Protein AF-A0A9E5EIG7-F1 (afdb_monomer)

Structure (mmCIF, N/CA/C/O backbone):
data_AF-A0A9E5EIG7-F1
#
_entry.id   AF-A0A9E5EIG7-F1
#
loop_
_atom_site.group_PDB
_atom_site.id
_atom_site.type_symbol
_atom_site.label_atom_id
_atom_site.label_alt_id
_atom_site.label_comp_id
_atom_site.label_asym_id
_atom_site.label_entity_id
_atom_site.label_seq_id
_atom_site.pdbx_PDB_ins_code
_atom_site.Cartn_x
_atom_site.Cartn_y
_atom_site.Cartn_z
_atom_site.occupancy
_atom_site.B_iso_or_equiv
_atom_site.auth_seq_id
_atom_site.auth_comp_id
_atom_site.auth_asym_id
_atom_site.auth_atom_id
_atom_site.pdbx_PDB_model_num
ATOM 1 N N . MET A 1 1 ? 2.957 -7.932 -1.172 1.00 54.72 1 MET A N 1
ATOM 2 C CA . MET A 1 1 ? 2.113 -7.628 -2.348 1.00 54.72 1 MET A CA 1
ATOM 3 C C . MET A 1 1 ? 0.979 -8.627 -2.396 1.00 54.72 1 MET A C 1
ATOM 5 O O . MET A 1 1 ? 1.235 -9.795 -2.648 1.00 54.72 1 MET A O 1
ATOM 9 N N . GLY A 1 2 ? -0.237 -8.219 -2.038 1.00 58.81 2 GLY A N 1
ATOM 10 C CA . GLY A 1 2 ? -1.331 -9.182 -1.918 1.00 58.81 2 GLY A CA 1
ATOM 11 C C . GLY A 1 2 ? -2.030 -9.546 -3.221 1.00 58.81 2 GLY A C 1
ATOM 12 O O . GLY A 1 2 ? -2.489 -10.672 -3.358 1.00 58.81 2 GLY A O 1
ATOM 13 N N . PHE A 1 3 ? -1.999 -8.671 -4.225 1.00 69.50 3 PHE A N 1
ATOM 14 C CA . PHE A 1 3 ? -2.555 -8.992 -5.540 1.00 69.50 3 PHE A CA 1
ATOM 15 C C . PHE A 1 3 ? -1.961 -10.256 -6.191 1.00 69.50 3 PHE A C 1
ATOM 17 O O . PHE A 1 3 ? -2.571 -10.791 -7.109 1.00 69.50 3 PHE A O 1
ATOM 24 N N . LEU A 1 4 ? -0.798 -10.750 -5.736 1.00 80.38 4 LEU A N 1
ATOM 25 C CA . LEU A 1 4 ? -0.245 -12.031 -6.189 1.00 80.38 4 LEU A CA 1
ATOM 26 C C . LEU A 1 4 ? -1.252 -13.171 -6.005 1.00 80.38 4 LEU A C 1
ATOM 28 O O . LEU A 1 4 ? -1.411 -14.003 -6.894 1.00 80.38 4 LEU A O 1
ATOM 32 N N . VAL A 1 5 ? -1.972 -13.170 -4.881 1.00 83.19 5 VAL A N 1
ATOM 33 C CA . VAL A 1 5 ? -2.997 -14.173 -4.587 1.00 83.19 5 VAL A CA 1
ATOM 34 C C . VAL A 1 5 ? -4.279 -13.871 -5.353 1.00 83.19 5 VAL A C 1
ATOM 36 O O . VAL A 1 5 ? -4.796 -14.756 -6.034 1.00 83.19 5 VAL A O 1
ATOM 39 N N . ASP A 1 6 ? -4.759 -12.624 -5.300 1.00 83.69 6 ASP A N 1
ATOM 40 C CA . ASP A 1 6 ? -5.995 -12.218 -5.983 1.00 83.69 6 ASP A CA 1
ATOM 41 C C . ASP A 1 6 ? -5.959 -12.485 -7.497 1.00 83.69 6 ASP A C 1
ATOM 43 O O . ASP A 1 6 ? -6.954 -12.908 -8.084 1.00 83.69 6 ASP A O 1
ATOM 47 N N . LEU A 1 7 ? -4.815 -12.228 -8.135 1.00 82.62 7 LEU A N 1
ATOM 48 C CA . LEU A 1 7 ? -4.638 -12.308 -9.586 1.00 82.62 7 LEU A CA 1
ATOM 49 C C . LEU A 1 7 ? -3.932 -13.593 -10.032 1.00 82.62 7 LEU A C 1
ATOM 51 O O . LEU A 1 7 ? -3.695 -13.758 -11.227 1.00 82.62 7 LEU A O 1
ATOM 55 N N . ARG A 1 8 ? -3.575 -14.486 -9.094 1.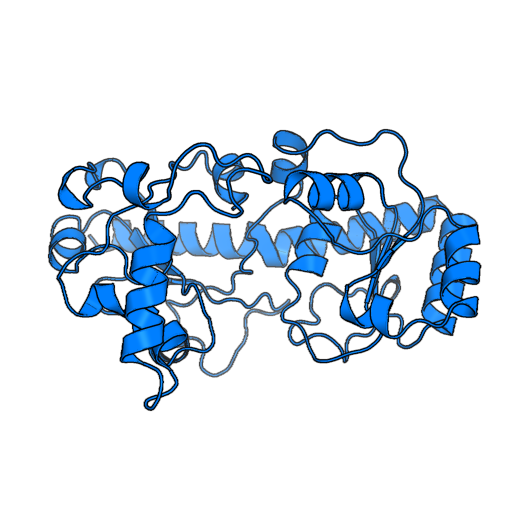00 85.44 8 ARG A N 1
ATOM 56 C CA . ARG A 1 8 ? -2.712 -15.658 -9.345 1.00 85.44 8 ARG A CA 1
ATOM 57 C C . ARG A 1 8 ? -1.451 -15.279 -10.131 1.00 85.44 8 ARG A C 1
ATOM 59 O O . ARG A 1 8 ? -1.063 -15.963 -11.076 1.00 85.44 8 ARG A O 1
ATOM 66 N N . ALA A 1 9 ? -0.857 -14.145 -9.775 1.00 88.69 9 ALA A N 1
ATOM 67 C CA . ALA A 1 9 ? 0.269 -13.585 -10.502 1.00 88.69 9 ALA A CA 1
ATOM 68 C C . ALA A 1 9 ? 1.580 -14.277 -10.111 1.00 88.69 9 ALA A C 1
ATOM 70 O O . ALA A 1 9 ? 1.774 -14.672 -8.959 1.00 88.69 9 ALA A O 1
ATOM 71 N N . ALA A 1 10 ? 2.503 -14.367 -11.068 1.00 92.25 10 ALA A N 1
ATOM 72 C CA . ALA A 1 10 ? 3.886 -14.719 -10.782 1.00 92.25 10 ALA A CA 1
ATOM 73 C C . ALA A 1 10 ? 4.621 -13.519 -10.167 1.00 92.25 10 ALA A C 1
ATOM 75 O O . ALA A 1 10 ? 4.324 -12.362 -10.475 1.00 92.25 10 ALA A O 1
ATOM 76 N N . PHE A 1 11 ? 5.603 -13.799 -9.312 1.00 92.00 11 PHE A N 1
ATOM 77 C CA . PHE A 1 11 ? 6.508 -12.794 -8.770 1.00 92.00 11 PHE A CA 1
ATOM 78 C C . PHE A 1 11 ? 7.937 -13.127 -9.189 1.00 92.00 11 PHE A C 1
ATOM 80 O O . PHE A 1 11 ? 8.435 -14.208 -8.880 1.00 92.00 11 PHE A O 1
ATOM 87 N N . HIS A 1 12 ? 8.585 -12.187 -9.873 1.00 94.19 12 HIS A N 1
ATOM 88 C CA . HIS A 1 12 ? 9.973 -12.305 -10.299 1.00 94.19 12 HIS A CA 1
ATOM 89 C C . HIS A 1 12 ? 10.799 -11.200 -9.647 1.00 94.19 12 HIS A C 1
ATOM 91 O O . HIS A 1 12 ? 10.443 -10.025 -9.724 1.00 94.19 12 HIS A O 1
ATOM 97 N N . MET A 1 13 ? 11.914 -11.584 -9.030 1.00 93.94 13 MET A N 1
ATOM 98 C CA . MET A 1 13 ? 13.000 -10.655 -8.733 1.00 93.94 13 MET A CA 1
ATOM 99 C C . MET A 1 13 ? 13.955 -10.686 -9.919 1.00 93.94 13 MET A C 1
ATOM 101 O O . MET A 1 13 ? 14.329 -11.767 -10.372 1.00 93.94 13 MET A O 1
ATOM 105 N N . VAL A 1 14 ? 14.328 -9.519 -10.435 1.00 95.12 14 VAL A N 1
ATOM 106 C CA . VAL A 1 14 ? 15.263 -9.408 -11.558 1.00 95.12 14 VAL A CA 1
ATOM 107 C C . VAL A 1 14 ? 16.522 -8.673 -11.124 1.00 95.12 14 VAL A C 1
ATOM 109 O O . VAL A 1 14 ? 16.448 -7.760 -10.301 1.00 95.12 14 VAL A O 1
ATOM 112 N N . HIS A 1 15 ? 17.677 -9.082 -11.649 1.00 94.88 15 HIS A N 1
ATOM 113 C CA . HIS A 1 15 ? 18.919 -8.345 -11.427 1.00 94.88 15 HIS A CA 1
ATOM 114 C C . HIS A 1 15 ? 18.830 -6.944 -12.041 1.00 94.88 15 HIS A C 1
ATOM 116 O O . HIS A 1 15 ? 18.146 -6.742 -13.045 1.00 94.88 15 HIS A O 1
ATOM 122 N N . GLU A 1 16 ? 19.566 -5.991 -11.462 1.00 92.06 16 GLU A N 1
ATOM 123 C CA . GLU A 1 16 ? 19.766 -4.677 -12.077 1.00 92.06 16 GLU A CA 1
ATOM 124 C C . GLU A 1 16 ? 20.371 -4.845 -13.475 1.00 92.06 16 GLU A C 1
ATOM 126 O O . GLU A 1 16 ? 21.452 -5.419 -13.633 1.00 92.06 16 GLU A O 1
ATOM 131 N N . ASP A 1 17 ? 19.674 -4.329 -14.488 1.00 94.50 17 ASP A N 1
ATOM 132 C CA . ASP A 1 17 ? 20.207 -4.260 -15.842 1.00 94.50 17 ASP A CA 1
ATOM 133 C C . ASP A 1 17 ? 21.172 -3.072 -15.978 1.00 94.50 17 ASP A C 1
ATOM 135 O O . ASP A 1 17 ? 21.026 -2.022 -15.348 1.00 94.50 17 ASP A O 1
ATOM 139 N N . SER A 1 18 ? 22.169 -3.227 -16.844 1.00 93.75 18 SER A N 1
ATOM 140 C CA . SER A 1 18 ? 23.127 -2.173 -17.165 1.00 93.75 18 SER A CA 1
ATOM 141 C C . SER A 1 18 ? 22.505 -0.948 -17.849 1.00 93.75 18 SER A C 1
ATOM 143 O O . SER A 1 18 ? 23.116 0.127 -17.780 1.00 93.75 18 SER A O 1
ATOM 145 N N . ALA A 1 19 ? 21.332 -1.104 -18.477 1.00 95.81 19 ALA A N 1
ATOM 146 C CA . ALA A 1 19 ? 20.609 -0.063 -19.196 1.00 95.81 19 ALA A CA 1
ATOM 147 C C . ALA A 1 19 ? 20.332 1.166 -18.299 1.00 95.81 19 ALA A C 1
ATOM 149 O O . ALA A 1 19 ? 19.886 1.003 -17.159 1.00 95.81 19 ALA A O 1
ATOM 150 N N . PRO A 1 20 ? 20.603 2.405 -18.762 1.00 94.50 20 PRO A N 1
ATOM 151 C CA . PRO A 1 20 ? 20.498 3.598 -17.918 1.00 94.50 20 PRO A CA 1
ATOM 152 C C . PRO A 1 20 ? 19.112 3.820 -17.310 1.00 94.50 20 PRO A C 1
ATOM 154 O O . PRO A 1 20 ? 19.013 4.236 -16.156 1.00 94.50 20 PRO A O 1
ATOM 157 N N . GLU A 1 21 ? 18.043 3.522 -18.051 1.00 94.62 21 GLU A N 1
ATOM 158 C CA . GLU A 1 21 ? 16.671 3.656 -17.567 1.00 94.62 21 GLU A CA 1
ATOM 159 C C . GLU A 1 21 ? 16.386 2.737 -16.376 1.00 94.62 21 GLU A C 1
ATOM 161 O O . GLU A 1 21 ? 15.580 3.098 -15.520 1.00 94.62 21 GLU A O 1
ATOM 166 N N . CYS A 1 22 ? 17.091 1.605 -16.269 1.00 96.06 22 CYS A N 1
ATOM 167 C CA . CYS A 1 22 ? 16.912 0.650 -15.180 1.00 96.06 22 CYS A CA 1
ATOM 168 C C . CYS A 1 22 ? 17.545 1.089 -13.853 1.00 96.06 22 CYS A C 1
ATOM 170 O O . CYS A 1 22 ? 17.374 0.4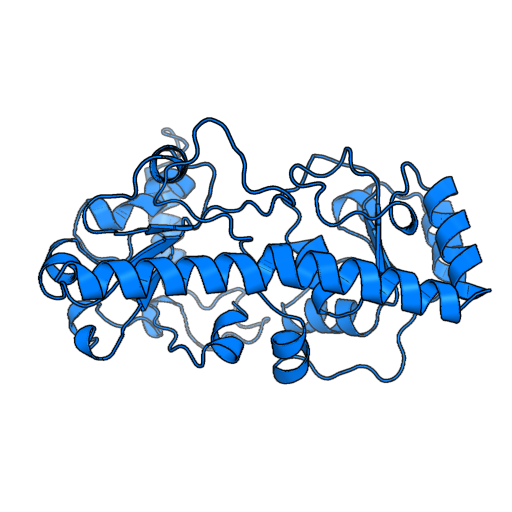44 -12.820 1.00 96.06 22 CYS A O 1
ATOM 172 N N . ARG A 1 23 ? 18.256 2.221 -13.857 1.00 94.62 23 ARG A N 1
ATOM 173 C CA . ARG A 1 23 ? 18.868 2.827 -12.667 1.00 94.62 23 ARG A CA 1
ATOM 174 C C . ARG A 1 23 ? 18.003 3.932 -12.065 1.00 94.62 23 ARG A C 1
ATOM 176 O O . ARG A 1 23 ? 18.488 4.746 -11.284 1.00 94.62 23 ARG A O 1
ATOM 183 N N . ASN A 1 24 ? 16.713 3.982 -12.400 1.00 94.00 24 ASN A N 1
ATOM 184 C CA . ASN A 1 24 ? 15.801 5.005 -11.879 1.00 94.00 24 ASN A CA 1
ATOM 185 C C . ASN A 1 24 ? 15.654 4.948 -10.342 1.00 94.00 24 ASN A C 1
ATOM 187 O O . ASN A 1 24 ? 15.374 5.968 -9.716 1.00 94.00 24 ASN A O 1
ATOM 191 N N . TRP A 1 25 ? 15.888 3.788 -9.718 1.00 92.31 25 TRP A N 1
ATOM 192 C CA . TRP A 1 25 ? 15.924 3.639 -8.258 1.00 92.31 25 TRP A CA 1
ATOM 193 C C . TRP A 1 25 ? 17.010 4.518 -7.600 1.00 92.31 25 TRP A C 1
ATOM 195 O O . TRP A 1 25 ? 16.863 4.945 -6.448 1.00 92.31 25 TRP A O 1
ATOM 205 N N . GLU A 1 26 ? 18.075 4.870 -8.338 1.00 94.94 26 GLU A N 1
ATOM 206 C CA . GLU A 1 26 ? 19.139 5.762 -7.867 1.00 94.94 26 GLU A CA 1
ATOM 207 C C . GLU A 1 26 ? 18.643 7.201 -7.621 1.00 94.94 26 GLU A C 1
ATOM 209 O O . GLU A 1 26 ? 19.334 7.982 -6.962 1.00 94.94 26 GLU A O 1
ATOM 214 N N . GLU A 1 27 ? 17.465 7.580 -8.134 1.00 94.56 27 GLU A N 1
ATOM 215 C CA . GLU A 1 27 ? 16.816 8.861 -7.818 1.00 94.56 27 GLU A CA 1
ATOM 216 C C . GLU A 1 27 ? 16.361 8.937 -6.357 1.00 94.56 27 GLU A C 1
ATOM 218 O O . GLU A 1 27 ? 16.304 10.029 -5.794 1.00 94.56 27 GLU A O 1
ATOM 223 N N . SER A 1 28 ? 16.022 7.795 -5.749 1.00 92.38 28 SER A N 1
ATOM 224 C CA . SER A 1 28 ? 15.592 7.729 -4.349 1.00 92.38 28 SER A CA 1
ATOM 225 C C . SER A 1 28 ? 16.803 7.620 -3.421 1.00 92.38 28 SER A C 1
ATOM 227 O O . SER A 1 28 ? 17.025 8.490 -2.581 1.00 92.38 28 SER A O 1
ATOM 229 N N . ILE A 1 29 ? 17.645 6.601 -3.624 1.00 90.75 29 ILE A N 1
ATOM 230 C CA . ILE A 1 29 ? 18.791 6.308 -2.743 1.00 90.75 29 ILE A CA 1
ATOM 231 C C . ILE A 1 29 ? 19.939 7.311 -2.919 1.00 90.75 29 ILE A C 1
ATOM 233 O O . ILE A 1 29 ? 20.628 7.665 -1.963 1.00 90.75 29 ILE A O 1
ATOM 237 N N . GLY A 1 30 ? 20.159 7.775 -4.148 1.00 87.12 30 GLY A N 1
ATOM 238 C CA . GLY A 1 30 ? 21.227 8.707 -4.496 1.00 87.12 30 GLY A CA 1
ATOM 239 C C . GLY A 1 30 ? 20.785 10.170 -4.512 1.00 87.12 30 GLY A C 1
ATOM 240 O O . GLY A 1 30 ? 21.371 10.955 -5.260 1.00 87.12 30 GLY A O 1
ATOM 241 N N . ASN A 1 31 ? 19.732 10.526 -3.768 1.00 87.75 31 ASN A N 1
ATOM 242 C CA . ASN A 1 31 ? 19.130 11.861 -3.797 1.00 87.75 31 ASN A CA 1
ATOM 243 C C . ASN A 1 31 ? 20.023 12.968 -3.201 1.00 87.75 31 ASN A C 1
ATOM 245 O O . ASN A 1 31 ? 19.879 14.125 -3.590 1.00 87.75 31 ASN A O 1
ATOM 249 N N . ASP A 1 32 ? 20.945 12.620 -2.301 1.00 90.69 32 ASP A N 1
ATOM 250 C CA . ASP A 1 32 ? 21.943 13.522 -1.730 1.00 90.69 32 ASP A CA 1
ATOM 251 C C . ASP A 1 32 ? 23.250 13.450 -2.540 1.00 90.69 32 ASP A C 1
ATOM 253 O O . ASP A 1 32 ? 23.943 12.427 -2.493 1.00 90.69 32 ASP A O 1
ATOM 257 N N . PRO A 1 33 ? 23.636 14.524 -3.255 1.00 90.88 33 PRO A N 1
ATOM 258 C CA . PRO A 1 33 ? 24.860 14.547 -4.050 1.00 90.88 33 PRO A CA 1
ATOM 259 C C . PRO A 1 33 ? 26.134 14.259 -3.248 1.00 90.88 33 PRO A C 1
ATOM 261 O O . PRO A 1 33 ? 27.070 13.684 -3.800 1.00 90.88 33 PRO A O 1
ATOM 264 N N . MET A 1 34 ? 26.181 14.627 -1.962 1.00 94.06 34 MET A N 1
ATOM 265 C CA . MET A 1 34 ? 27.384 14.487 -1.132 1.00 94.06 34 MET A CA 1
ATOM 266 C C . MET A 1 34 ? 27.644 13.039 -0.717 1.00 94.06 34 MET A C 1
ATOM 268 O O . MET A 1 34 ? 28.795 12.641 -0.551 1.00 94.06 34 MET A O 1
ATOM 272 N N . THR A 1 35 ? 26.583 12.246 -0.565 1.00 93.75 35 THR A N 1
ATOM 273 C CA . THR A 1 35 ? 26.657 10.846 -0.121 1.00 93.75 35 THR A CA 1
ATOM 274 C C . THR A 1 35 ? 26.256 9.853 -1.212 1.00 93.75 35 THR A C 1
ATOM 276 O O . THR A 1 35 ? 26.306 8.644 -0.987 1.00 93.75 35 THR A O 1
ATOM 279 N N . ARG A 1 36 ? 25.923 10.335 -2.421 1.00 94.00 36 ARG A N 1
ATOM 280 C CA . ARG A 1 36 ? 25.396 9.529 -3.533 1.00 94.00 36 ARG A CA 1
ATOM 281 C C . ARG A 1 36 ? 26.206 8.264 -3.784 1.00 94.00 36 ARG A C 1
ATOM 283 O O . ARG A 1 36 ? 25.638 7.181 -3.740 1.00 94.00 36 ARG A O 1
ATOM 290 N N . HIS A 1 37 ? 27.512 8.382 -4.031 1.00 93.38 37 HIS A N 1
ATOM 291 C CA . HIS A 1 37 ? 28.347 7.222 -4.368 1.00 93.38 37 HIS A CA 1
ATOM 292 C C . HIS A 1 37 ? 28.296 6.152 -3.271 1.00 93.38 37 HIS A C 1
ATOM 294 O O . HIS A 1 37 ? 27.974 4.998 -3.540 1.00 93.38 37 HIS A O 1
ATOM 300 N N . GLN A 1 38 ? 28.507 6.571 -2.022 1.00 94.94 38 GLN A N 1
ATOM 301 C CA . GLN A 1 38 ? 28.505 5.683 -0.864 1.00 94.94 38 GLN A CA 1
ATOM 302 C C . GLN A 1 38 ? 27.134 5.025 -0.641 1.00 94.94 38 GLN A C 1
ATOM 304 O O . GLN A 1 38 ? 27.068 3.832 -0.349 1.00 94.94 38 GLN A O 1
ATOM 309 N N . ASN A 1 39 ? 26.035 5.769 -0.803 1.00 94.44 39 ASN A N 1
ATOM 310 C CA . ASN A 1 39 ? 24.681 5.235 -0.641 1.00 94.44 39 ASN A CA 1
ATOM 311 C C . ASN A 1 39 ? 24.342 4.205 -1.725 1.00 94.44 39 ASN A C 1
ATOM 313 O O . ASN A 1 39 ? 23.763 3.164 -1.417 1.00 94.44 39 ASN A O 1
ATOM 317 N N . LEU A 1 40 ? 24.725 4.469 -2.978 1.00 94.94 40 LEU A N 1
ATOM 318 C CA . LEU A 1 40 ? 24.499 3.546 -4.090 1.00 94.94 40 LEU A CA 1
ATOM 319 C C . LEU A 1 40 ? 25.330 2.265 -3.946 1.00 94.94 40 LEU A C 1
ATOM 321 O O . LEU A 1 40 ? 24.801 1.170 -4.132 1.00 94.94 40 LEU A O 1
ATOM 325 N N . GLU A 1 41 ? 26.609 2.378 -3.577 1.00 94.31 41 GLU A N 1
ATOM 326 C CA . GLU A 1 41 ? 27.459 1.215 -3.291 1.00 94.31 41 GLU A CA 1
ATOM 327 C C . GLU A 1 41 ? 26.900 0.385 -2.139 1.00 94.31 41 GLU A C 1
ATOM 329 O O . GLU A 1 41 ? 26.776 -0.836 -2.251 1.00 94.31 41 GLU A O 1
ATOM 334 N N . ARG A 1 42 ? 26.490 1.050 -1.054 1.00 94.38 42 ARG A N 1
ATOM 335 C CA . ARG A 1 42 ? 25.868 0.388 0.089 1.00 94.38 42 ARG A CA 1
ATOM 336 C C . ARG A 1 42 ? 24.589 -0.343 -0.308 1.00 94.38 42 ARG A C 1
ATOM 338 O O . ARG A 1 42 ? 24.413 -1.480 0.110 1.00 94.38 42 ARG A O 1
ATOM 345 N N . ALA A 1 43 ? 23.719 0.263 -1.114 1.00 92.06 43 ALA A N 1
ATOM 346 C CA . ALA A 1 43 ? 22.488 -0.383 -1.570 1.00 92.06 43 ALA A CA 1
ATOM 347 C C . ALA A 1 43 ? 22.772 -1.640 -2.410 1.00 92.06 43 ALA A C 1
ATOM 349 O O . ALA A 1 43 ? 22.184 -2.693 -2.160 1.00 92.06 43 ALA A O 1
ATOM 350 N N . ARG A 1 44 ? 23.736 -1.567 -3.339 1.00 93.00 44 ARG A N 1
ATOM 351 C CA . ARG A 1 44 ? 24.181 -2.729 -4.128 1.00 93.00 44 ARG A CA 1
ATOM 352 C C . ARG A 1 44 ? 24.800 -3.823 -3.258 1.00 93.00 44 ARG A C 1
ATOM 354 O O . ARG A 1 44 ? 24.627 -5.002 -3.549 1.00 93.00 44 ARG A O 1
ATOM 361 N N . GLN A 1 45 ? 25.505 -3.452 -2.191 1.00 93.00 45 GLN A N 1
ATOM 362 C CA . GLN A 1 45 ? 26.055 -4.414 -1.241 1.00 93.00 45 GLN A CA 1
ATOM 363 C C . GLN A 1 45 ? 24.956 -5.069 -0.395 1.00 93.00 45 GLN A C 1
ATOM 365 O O . GLN A 1 45 ? 24.935 -6.290 -0.268 1.00 93.00 45 GLN A O 1
ATOM 370 N N . MET A 1 46 ? 23.995 -4.287 0.103 1.00 90.44 46 MET A N 1
ATOM 371 C CA . MET A 1 46 ? 22.852 -4.797 0.868 1.00 90.44 46 MET A CA 1
ATOM 372 C C . MET A 1 46 ? 22.011 -5.799 0.068 1.00 90.44 46 MET A C 1
ATOM 374 O O . MET A 1 46 ? 21.499 -6.753 0.645 1.00 90.44 46 MET A O 1
ATOM 378 N N . ALA A 1 47 ? 21.901 -5.638 -1.256 1.00 90.25 47 ALA A N 1
ATOM 379 C CA . ALA A 1 47 ? 21.204 -6.599 -2.116 1.00 90.25 47 ALA A CA 1
ATOM 380 C C . ALA A 1 47 ? 21.838 -8.005 -2.103 1.00 90.25 47 ALA A C 1
ATOM 382 O O . ALA A 1 47 ? 21.156 -8.991 -2.381 1.00 90.25 47 ALA A O 1
ATOM 383 N N . LYS A 1 48 ? 23.126 -8.111 -1.753 1.00 93.50 48 LYS A N 1
ATOM 384 C CA . LYS A 1 48 ? 23.870 -9.377 -1.658 1.00 93.50 48 LYS A CA 1
ATOM 385 C C . LYS A 1 48 ? 23.796 -10.010 -0.271 1.00 93.50 48 LYS A C 1
ATOM 387 O O . LYS A 1 48 ? 24.186 -11.163 -0.107 1.00 93.50 48 LYS A O 1
ATOM 392 N N . GLU A 1 49 ? 23.295 -9.280 0.717 1.00 93.38 49 GLU A N 1
ATOM 393 C CA . GLU A 1 49 ? 23.173 -9.736 2.096 1.00 93.38 49 GLU A CA 1
ATOM 394 C C . GLU A 1 49 ? 21.802 -10.372 2.344 1.00 93.38 49 GLU A C 1
ATOM 396 O O . GLU A 1 49 ? 20.811 -10.055 1.683 1.00 93.38 49 GLU A O 1
ATOM 401 N N . ILE A 1 50 ? 21.731 -11.285 3.315 1.00 90.88 50 ILE A N 1
ATOM 402 C CA . ILE A 1 50 ? 20.446 -11.824 3.767 1.00 90.88 50 ILE A CA 1
ATOM 403 C C . ILE A 1 50 ? 19.745 -10.726 4.583 1.00 90.88 50 ILE A C 1
ATOM 405 O O . ILE A 1 50 ? 20.293 -10.297 5.607 1.00 90.88 50 ILE A O 1
ATOM 409 N N . PRO A 1 51 ? 18.540 -10.275 4.187 1.00 86.19 51 PRO A N 1
ATOM 410 C CA . PRO A 1 51 ? 17.848 -9.196 4.879 1.00 86.19 51 PRO A CA 1
ATOM 411 C C . PRO A 1 51 ? 17.666 -9.504 6.367 1.00 86.19 51 PRO A C 1
ATOM 413 O O . PRO A 1 51 ? 17.246 -10.601 6.745 1.00 86.19 51 PRO A O 1
ATOM 416 N N . PHE A 1 52 ? 17.997 -8.528 7.219 1.00 83.12 52 PHE A N 1
ATOM 417 C CA . PHE A 1 52 ? 17.914 -8.638 8.683 1.00 83.12 52 PHE A CA 1
ATOM 418 C C . PHE A 1 52 ? 18.664 -9.852 9.265 1.00 83.12 52 PHE A C 1
ATOM 420 O O . PHE A 1 52 ? 18.269 -10.391 10.303 1.00 83.12 52 PHE A O 1
ATOM 427 N N . GLY A 1 53 ? 19.705 -10.339 8.578 1.00 83.12 53 GLY A N 1
ATOM 428 C CA . GLY A 1 53 ? 20.435 -11.547 8.973 1.00 83.12 53 GLY A CA 1
ATOM 429 C C . GLY A 1 53 ? 19.564 -12.810 9.004 1.00 83.12 53 GLY A C 1
ATOM 430 O O . GLY A 1 53 ? 19.876 -13.745 9.731 1.00 83.12 53 GLY A O 1
ATOM 431 N N . GLY A 1 54 ? 18.437 -12.815 8.286 1.00 82.12 54 GLY A N 1
ATOM 432 C CA . GLY A 1 54 ? 17.485 -13.926 8.221 1.00 82.12 54 GLY A CA 1
ATOM 433 C C . GLY A 1 54 ? 16.515 -14.033 9.398 1.00 82.12 54 GLY A C 1
ATOM 434 O O . GLY A 1 54 ? 15.609 -14.864 9.376 1.00 82.12 54 GLY A O 1
ATOM 435 N N . THR A 1 55 ? 16.616 -13.142 10.387 1.00 79.31 55 THR A N 1
ATOM 436 C CA . THR A 1 55 ? 15.730 -13.125 11.570 1.00 79.31 55 THR A CA 1
ATOM 437 C C . THR A 1 55 ? 14.252 -12.899 11.237 1.00 79.31 55 THR A C 1
ATOM 439 O O . THR A 1 55 ? 13.386 -13.206 12.049 1.00 79.31 55 THR A O 1
ATOM 442 N N . GLN A 1 56 ? 13.949 -12.406 10.032 1.00 76.00 56 GLN A N 1
ATOM 443 C CA . GLN A 1 56 ? 12.587 -12.177 9.540 1.00 76.00 56 GLN A CA 1
ATOM 444 C C . GLN A 1 56 ? 12.120 -13.228 8.515 1.00 76.00 56 GLN A C 1
ATOM 446 O O . GLN A 1 56 ? 11.170 -12.988 7.774 1.00 76.00 56 GLN A O 1
ATOM 451 N N . GLY A 1 57 ? 12.784 -14.388 8.461 1.00 73.69 57 GLY A N 1
ATOM 452 C CA . GLY A 1 57 ? 12.390 -15.525 7.619 1.00 73.69 57 GLY A CA 1
ATOM 453 C C . GLY A 1 57 ? 13.035 -15.564 6.232 1.00 73.69 57 GLY A C 1
ATOM 454 O O . GLY A 1 57 ? 12.800 -16.506 5.480 1.00 73.69 57 GLY A O 1
ATOM 455 N N . HIS A 1 58 ? 13.873 -14.583 5.885 1.00 81.62 58 HIS A N 1
ATOM 456 C CA . HIS A 1 58 ? 14.665 -14.626 4.657 1.00 81.62 58 HIS A CA 1
ATOM 457 C C . HIS A 1 58 ? 15.828 -15.612 4.804 1.00 81.62 58 HIS A C 1
ATOM 459 O O . HIS A 1 58 ? 16.641 -15.483 5.714 1.00 81.62 58 HIS A O 1
ATOM 465 N N . THR A 1 59 ? 15.938 -16.577 3.897 1.00 86.81 59 THR A N 1
ATOM 466 C CA . THR A 1 59 ? 17.028 -17.570 3.900 1.00 86.81 59 THR A CA 1
ATOM 467 C C . THR A 1 59 ? 18.097 -17.292 2.845 1.00 86.81 59 THR A C 1
ATOM 469 O O . THR A 1 59 ? 19.176 -17.876 2.893 1.00 86.81 59 THR A O 1
ATOM 472 N N . GLN A 1 60 ? 17.809 -16.401 1.895 1.00 91.12 60 GLN A N 1
ATOM 473 C CA . GLN A 1 60 ? 18.665 -16.061 0.761 1.00 91.12 60 GLN A CA 1
ATOM 474 C C . GLN A 1 60 ? 18.660 -14.543 0.538 1.00 91.12 60 GLN A C 1
ATOM 476 O O . GLN A 1 60 ? 17.717 -13.850 0.934 1.00 91.12 60 GLN A O 1
ATOM 481 N N . SER A 1 61 ? 19.724 -14.020 -0.074 1.00 92.38 61 SER A N 1
ATOM 482 C CA . SER A 1 61 ? 19.808 -12.607 -0.447 1.00 92.38 61 SER A CA 1
ATOM 483 C C . SER A 1 61 ? 18.961 -12.304 -1.691 1.00 92.38 61 SER A C 1
ATOM 485 O O . SER A 1 61 ? 18.758 -13.197 -2.519 1.00 92.38 61 SER A O 1
ATOM 487 N N . PRO A 1 62 ? 18.472 -11.060 -1.857 1.00 91.50 62 PRO A N 1
ATOM 488 C CA . PRO A 1 62 ? 17.778 -10.636 -3.072 1.00 91.50 62 PRO A CA 1
ATOM 489 C C . PRO A 1 62 ? 18.554 -10.945 -4.355 1.00 91.50 62 PRO A C 1
ATOM 491 O O . PRO A 1 62 ? 17.970 -11.468 -5.297 1.00 91.50 62 PRO A O 1
ATOM 494 N N . ASP A 1 63 ? 19.865 -10.693 -4.366 1.00 92.81 63 ASP A N 1
ATOM 495 C CA . ASP A 1 63 ? 20.731 -10.978 -5.514 1.00 92.81 63 ASP A CA 1
ATOM 496 C C . ASP A 1 63 ? 20.771 -12.475 -5.851 1.00 92.81 63 ASP A C 1
ATOM 498 O O . ASP A 1 63 ? 20.723 -12.845 -7.015 1.00 92.81 63 ASP A O 1
ATOM 502 N N . HIS A 1 64 ? 20.768 -13.358 -4.848 1.00 94.31 64 HIS A N 1
ATOM 503 C CA . HIS A 1 64 ? 20.751 -14.802 -5.087 1.00 94.31 64 HIS A CA 1
ATOM 504 C C . HIS A 1 64 ? 19.408 -15.312 -5.636 1.00 94.31 64 HIS A C 1
ATOM 506 O O . HIS A 1 64 ? 19.376 -16.288 -6.379 1.00 94.31 64 HIS A O 1
ATOM 512 N N . MET A 1 65 ? 18.298 -14.683 -5.244 1.00 93.12 65 MET A N 1
ATOM 513 C CA . MET A 1 65 ? 16.952 -15.051 -5.705 1.00 93.12 65 MET A CA 1
ATOM 514 C C . MET A 1 65 ? 16.593 -14.424 -7.057 1.00 93.12 65 MET A C 1
ATOM 516 O O . MET A 1 65 ? 15.595 -14.814 -7.668 1.00 93.12 65 MET A O 1
ATOM 520 N N . ALA A 1 66 ? 17.352 -13.420 -7.494 1.00 95.50 66 ALA A N 1
ATOM 521 C CA . ALA A 1 66 ? 17.097 -12.707 -8.727 1.00 95.50 66 ALA A CA 1
ATOM 522 C C . ALA A 1 66 ? 17.458 -13.552 -9.956 1.00 95.50 66 ALA A C 1
ATOM 524 O O . ALA A 1 66 ? 18.375 -14.370 -9.946 1.00 95.50 66 ALA A O 1
ATOM 525 N N . VAL A 1 67 ? 16.714 -13.338 -11.038 1.00 96.25 67 VAL A N 1
ATOM 526 C CA . VAL A 1 67 ? 17.004 -13.897 -12.364 1.00 96.25 67 VAL A CA 1
ATOM 527 C C . VAL A 1 67 ? 17.325 -12.771 -13.337 1.00 96.25 67 VAL A C 1
ATOM 529 O O . VAL A 1 67 ? 17.063 -11.597 -13.068 1.00 96.25 67 VAL A O 1
ATOM 532 N N . ARG A 1 68 ? 17.907 -13.084 -14.493 1.00 96.38 68 ARG A N 1
ATOM 533 C CA . ARG A 1 68 ? 18.130 -12.052 -15.510 1.00 96.38 68 ARG A CA 1
ATOM 534 C C . ARG A 1 68 ? 16.825 -11.797 -16.260 1.00 96.38 68 ARG A C 1
ATOM 536 O O . ARG A 1 68 ? 16.105 -12.742 -16.577 1.00 96.38 68 ARG A O 1
ATOM 543 N N . ALA A 1 69 ? 16.521 -10.537 -16.569 1.00 96.44 69 ALA A N 1
ATOM 544 C CA . ALA A 1 69 ? 15.260 -1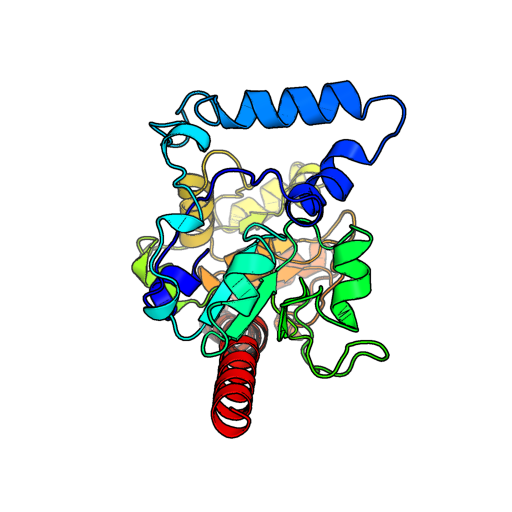0.174 -17.218 1.00 96.44 69 ALA A CA 1
ATOM 545 C C . ALA A 1 69 ? 15.069 -10.887 -18.571 1.00 96.44 69 ALA A C 1
ATOM 547 O O . ALA A 1 69 ? 13.959 -11.277 -18.911 1.00 96.44 69 ALA A O 1
ATOM 548 N N . GLN A 1 70 ? 16.146 -11.121 -19.319 1.00 96.06 70 GLN A N 1
ATOM 549 C CA . GLN A 1 70 ? 16.127 -11.843 -20.594 1.00 96.06 70 GLN A CA 1
ATOM 550 C C . GLN A 1 70 ? 15.783 -13.336 -20.482 1.00 96.06 70 GLN A C 1
ATOM 552 O O . GLN A 1 70 ? 15.443 -13.945 -21.491 1.00 96.06 70 GLN A O 1
ATOM 557 N N . ASP A 1 71 ? 15.895 -13.932 -19.291 1.00 96.81 71 ASP A N 1
ATOM 558 C CA . ASP A 1 71 ? 15.637 -15.363 -19.090 1.00 96.81 71 ASP A CA 1
ATOM 559 C C . ASP A 1 71 ? 14.151 -15.649 -18.800 1.00 96.81 71 ASP A C 1
ATOM 561 O O . ASP A 1 71 ? 13.743 -16.807 -18.720 1.00 96.81 71 ASP A O 1
ATOM 565 N N . ILE A 1 72 ? 13.333 -14.606 -18.630 1.00 97.56 72 ILE A N 1
ATOM 566 C CA . ILE A 1 72 ? 11.896 -14.720 -18.383 1.00 97.56 72 ILE A CA 1
ATOM 567 C C . ILE A 1 72 ? 11.154 -14.698 -19.725 1.00 97.56 72 ILE A C 1
ATOM 569 O O . ILE A 1 72 ? 11.344 -13.792 -20.535 1.00 97.56 72 ILE A O 1
ATOM 573 N N . ASP A 1 73 ? 10.251 -15.658 -19.942 1.00 96.88 73 ASP A N 1
ATOM 574 C CA . ASP A 1 73 ? 9.327 -15.618 -21.079 1.00 96.88 73 ASP A CA 1
ATOM 575 C C . ASP A 1 73 ? 8.210 -14.595 -20.831 1.00 96.88 73 ASP A C 1
ATOM 577 O O . ASP A 1 73 ? 7.123 -14.918 -20.341 1.00 96.88 73 ASP A O 1
ATOM 581 N N . TRP A 1 74 ? 8.477 -13.338 -21.181 1.00 97.31 74 TRP A N 1
ATOM 582 C CA . TRP A 1 74 ? 7.519 -12.245 -21.019 1.00 97.31 74 TRP A CA 1
ATOM 583 C C . TRP A 1 74 ? 6.244 -12.426 -21.844 1.00 97.31 74 TRP A C 1
ATOM 585 O O . TRP A 1 74 ? 5.197 -11.905 -21.465 1.00 97.31 74 TRP A O 1
ATOM 595 N N . SER A 1 75 ? 6.297 -13.199 -22.933 1.00 95.94 75 SER A N 1
ATOM 596 C CA . SER A 1 75 ? 5.130 -13.456 -23.789 1.00 95.94 75 SER A CA 1
ATOM 597 C C . SER A 1 75 ? 4.077 -14.327 -23.103 1.00 95.94 75 SER A C 1
ATOM 599 O O . SER A 1 75 ? 2.940 -14.383 -23.568 1.00 95.94 75 SER A O 1
ATOM 601 N N . SER A 1 76 ? 4.436 -14.989 -21.999 1.00 95.50 76 SER A N 1
ATOM 602 C CA . SER A 1 76 ? 3.501 -15.757 -21.172 1.00 95.50 76 SER A CA 1
ATOM 603 C C . SER A 1 76 ? 2.565 -14.877 -20.327 1.00 95.50 76 SER A C 1
ATOM 605 O O . SER A 1 76 ? 1.589 -15.381 -19.766 1.00 95.50 76 SER A O 1
ATOM 607 N N . PHE A 1 77 ? 2.816 -13.564 -20.255 1.00 95.69 77 PHE A N 1
ATOM 608 C CA . PHE A 1 77 ? 2.030 -12.622 -19.463 1.00 95.69 77 PHE A CA 1
ATOM 609 C C . PHE A 1 77 ? 1.169 -11.709 -20.337 1.00 95.69 77 PHE A C 1
ATOM 611 O O . PHE A 1 77 ? 1.583 -11.233 -21.387 1.00 95.69 77 PHE A O 1
ATOM 618 N N . HIS A 1 78 ? -0.033 -11.389 -19.856 1.00 94.56 78 HIS A N 1
ATOM 619 C CA . HIS A 1 78 ? -0.876 -10.351 -20.464 1.00 94.56 78 HIS A CA 1
ATOM 620 C C . HIS A 1 78 ? -0.580 -8.961 -19.889 1.00 94.56 78 HIS A C 1
ATOM 622 O O . HIS A 1 78 ? -0.715 -7.958 -20.583 1.00 94.56 78 HIS A O 1
ATOM 628 N N . VAL A 1 79 ? -0.200 -8.906 -18.611 1.00 95.38 79 VAL A N 1
ATOM 629 C CA . VAL A 1 79 ? 0.091 -7.681 -17.863 1.00 95.38 79 VAL A CA 1
ATOM 630 C C . VAL A 1 79 ? 1.350 -7.920 -17.046 1.00 95.38 79 VAL A C 1
ATOM 632 O O . VAL A 1 79 ? 1.430 -8.921 -16.333 1.00 95.38 79 VAL A O 1
ATOM 635 N N . VAL A 1 80 ? 2.297 -6.988 -17.102 1.00 96.81 80 VAL A N 1
ATOM 636 C CA . VAL A 1 80 ? 3.486 -6.994 -16.244 1.00 96.81 80 VAL A CA 1
ATOM 637 C C . VAL A 1 80 ? 3.538 -5.690 -15.461 1.00 96.81 80 VAL A C 1
ATOM 639 O O . VAL A 1 80 ? 3.643 -4.611 -16.039 1.00 96.81 80 VAL A O 1
ATOM 642 N N . VAL A 1 81 ? 3.469 -5.794 -14.131 1.00 95.62 81 VAL A N 1
ATOM 643 C CA . VAL A 1 81 ? 3.657 -4.661 -13.215 1.00 95.62 81 VAL A CA 1
ATOM 644 C C . VAL A 1 81 ? 5.108 -4.643 -12.757 1.00 95.62 81 VAL A C 1
ATOM 646 O O . VAL A 1 81 ? 5.536 -5.500 -11.988 1.00 95.62 81 VAL A O 1
ATOM 649 N N . SER A 1 82 ? 5.862 -3.661 -13.237 1.00 96.19 82 SER A N 1
ATOM 650 C CA . SER A 1 82 ? 7.262 -3.445 -12.883 1.00 96.19 82 SER A CA 1
ATOM 651 C C . SER A 1 82 ? 7.331 -2.472 -11.709 1.00 96.19 82 SER A C 1
ATOM 653 O O . SER A 1 82 ? 6.821 -1.352 -11.807 1.00 96.19 82 SER A O 1
ATOM 655 N N . ILE A 1 83 ? 7.921 -2.912 -10.590 1.00 94.50 83 ILE A N 1
ATOM 656 C CA . ILE A 1 83 ? 8.329 -1.981 -9.535 1.00 94.50 83 ILE A CA 1
ATOM 657 C C . ILE A 1 83 ? 9.590 -1.278 -10.022 1.00 94.50 83 ILE A C 1
ATOM 659 O O . ILE A 1 83 ? 10.567 -1.946 -10.377 1.00 94.50 83 ILE A O 1
ATOM 663 N N . ASP A 1 84 ? 9.535 0.052 -10.049 1.00 94.81 84 ASP A N 1
ATOM 664 C CA . ASP A 1 84 ? 10.505 0.896 -10.739 1.00 94.81 84 ASP A CA 1
ATOM 665 C C . ASP A 1 84 ? 10.696 0.472 -12.210 1.00 94.81 84 ASP A C 1
ATOM 667 O O . ASP A 1 84 ? 9.819 -0.161 -12.797 1.00 94.81 84 ASP A O 1
ATOM 671 N N . ILE A 1 85 ? 11.768 0.902 -12.870 1.00 96.50 85 ILE A N 1
ATOM 672 C CA . ILE A 1 85 ? 12.084 0.466 -14.231 1.00 96.50 85 ILE A CA 1
ATOM 673 C C . ILE A 1 85 ? 13.035 -0.721 -14.084 1.00 96.50 85 ILE A C 1
ATOM 675 O O . ILE A 1 85 ? 14.241 -0.570 -14.126 1.00 96.50 85 ILE A O 1
ATOM 679 N N . SER A 1 86 ? 12.505 -1.916 -13.837 1.00 95.50 86 SER A N 1
ATOM 680 C CA . SER A 1 86 ? 13.344 -3.109 -13.600 1.00 95.50 86 SER A CA 1
ATOM 681 C C . SER A 1 86 ? 13.627 -3.930 -14.861 1.00 95.50 86 SER A C 1
ATOM 683 O O . SER A 1 86 ? 14.417 -4.868 -14.833 1.00 95.50 86 SER A O 1
ATOM 685 N N . ILE A 1 87 ? 12.985 -3.586 -15.978 1.00 97.31 87 ILE A N 1
ATOM 686 C CA . ILE A 1 87 ? 13.057 -4.324 -17.242 1.00 97.31 87 ILE A CA 1
ATOM 687 C C . ILE A 1 87 ? 13.524 -3.341 -18.324 1.00 97.31 87 ILE A C 1
ATOM 689 O O . ILE A 1 87 ? 12.927 -2.268 -18.433 1.00 97.31 87 ILE A O 1
ATOM 693 N N . PRO A 1 88 ? 14.566 -3.648 -19.115 1.00 97.12 88 PRO A N 1
ATOM 694 C CA . PRO A 1 88 ? 15.095 -2.722 -20.114 1.00 97.12 88 PRO A CA 1
ATOM 695 C C . PRO A 1 88 ? 14.090 -2.460 -21.241 1.00 97.12 88 PRO A C 1
ATOM 697 O O . PRO A 1 88 ? 13.263 -3.313 -21.584 1.00 97.12 88 PRO A O 1
ATOM 700 N N . LEU A 1 89 ? 14.179 -1.274 -21.848 1.00 97.75 89 LEU A N 1
ATOM 701 C CA . LEU A 1 89 ? 13.273 -0.846 -22.916 1.00 97.75 89 LEU A CA 1
ATOM 702 C C . LEU A 1 89 ? 13.280 -1.816 -24.107 1.00 97.75 89 LEU A C 1
ATOM 704 O O . LEU A 1 89 ? 12.227 -2.097 -24.674 1.00 97.75 89 LEU A O 1
ATOM 708 N N . SER A 1 90 ? 14.445 -2.369 -24.450 1.00 97.38 90 SER A N 1
ATOM 709 C CA . SER A 1 90 ? 14.601 -3.339 -25.542 1.00 97.38 90 SER A CA 1
ATOM 710 C C . SER A 1 90 ? 13.703 -4.568 -25.378 1.00 97.38 90 SER A C 1
ATOM 712 O O . SER A 1 90 ? 13.091 -5.005 -26.350 1.00 97.38 90 SER A O 1
ATOM 714 N N . ILE A 1 91 ? 13.570 -5.086 -24.152 1.00 97.94 91 ILE A N 1
ATOM 715 C CA . ILE A 1 91 ? 12.670 -6.201 -23.844 1.00 97.94 91 ILE A CA 1
ATOM 716 C C . ILE A 1 91 ? 11.219 -5.744 -23.974 1.00 97.94 91 ILE A C 1
ATOM 718 O O . ILE A 1 91 ? 10.442 -6.392 -24.669 1.00 97.94 91 ILE A O 1
ATOM 722 N N . ARG A 1 92 ? 10.843 -4.607 -23.375 1.00 97.31 92 ARG A N 1
ATOM 723 C CA . ARG A 1 92 ? 9.452 -4.124 -23.443 1.00 97.31 92 ARG A CA 1
ATOM 724 C C . ARG A 1 92 ? 8.964 -3.962 -24.884 1.00 97.31 92 ARG A C 1
ATOM 726 O O . ARG A 1 92 ? 7.878 -4.427 -25.221 1.00 97.31 92 ARG A O 1
ATOM 733 N N . LEU A 1 93 ? 9.800 -3.385 -25.749 1.00 96.81 93 LEU A N 1
ATOM 734 C CA . LEU A 1 93 ? 9.498 -3.207 -27.173 1.00 96.81 93 LEU A CA 1
ATOM 735 C C . LEU A 1 93 ? 9.419 -4.531 -27.950 1.00 96.81 93 LEU A C 1
ATOM 737 O O . LEU A 1 93 ? 8.663 -4.621 -28.915 1.00 96.81 93 LEU A O 1
ATOM 741 N N . ALA A 1 94 ? 10.165 -5.560 -27.539 1.00 97.31 94 ALA A N 1
ATOM 742 C CA . ALA A 1 94 ? 10.119 -6.884 -28.162 1.00 97.31 94 ALA A CA 1
ATOM 743 C C . ALA A 1 94 ? 8.830 -7.665 -27.838 1.00 97.31 94 ALA A C 1
ATOM 745 O O . ALA A 1 94 ? 8.489 -8.605 -28.557 1.00 97.31 94 ALA A O 1
ATOM 746 N N . HIS A 1 95 ? 8.087 -7.262 -26.801 1.00 97.56 95 HIS A N 1
ATOM 747 C CA . HIS A 1 95 ? 6.846 -7.910 -26.374 1.00 97.56 95 HIS A CA 1
ATOM 748 C C . HIS A 1 95 ? 5.656 -6.931 -26.395 1.00 97.56 95 HIS A C 1
ATOM 750 O O . HIS A 1 95 ? 5.071 -6.639 -25.350 1.00 97.56 95 HIS A O 1
ATOM 756 N N . PRO A 1 96 ? 5.229 -6.457 -27.582 1.00 95.69 96 PRO A N 1
ATOM 757 C CA . PRO A 1 96 ? 4.197 -5.425 -27.716 1.00 95.69 96 PRO A CA 1
ATOM 758 C C . PRO A 1 96 ? 2.782 -5.903 -27.364 1.00 95.69 96 PRO A C 1
ATOM 760 O O . PRO A 1 96 ? 1.857 -5.109 -27.359 1.00 95.69 96 PRO A O 1
ATOM 763 N N . LYS A 1 97 ? 2.574 -7.202 -27.107 1.00 95.81 97 LYS A N 1
ATOM 764 C CA . LYS A 1 97 ? 1.271 -7.743 -26.675 1.00 95.81 97 LYS A CA 1
ATOM 765 C C . LYS A 1 97 ? 1.080 -7.703 -25.156 1.00 95.81 97 LYS A C 1
ATOM 767 O O . LYS A 1 97 ? -0.040 -7.907 -24.681 1.00 95.81 97 LYS A O 1
ATOM 772 N N . VAL A 1 98 ? 2.153 -7.458 -24.408 1.00 97.56 98 VAL A N 1
ATOM 773 C CA . VAL A 1 98 ? 2.141 -7.343 -22.949 1.00 97.56 98 VAL A CA 1
ATOM 774 C C . VAL A 1 98 ? 1.748 -5.918 -22.584 1.00 97.56 98 VAL A C 1
ATOM 776 O O . VAL A 1 98 ? 2.350 -4.980 -23.089 1.00 97.56 98 VAL A O 1
ATOM 779 N N . LEU A 1 99 ? 0.776 -5.750 -21.686 1.00 97.69 99 LEU A N 1
ATOM 780 C CA . LEU A 1 99 ? 0.506 -4.451 -21.074 1.00 97.69 99 LEU A CA 1
ATOM 781 C C . LEU A 1 99 ? 1.578 -4.167 -20.013 1.00 97.69 99 LEU A C 1
ATOM 783 O O . LEU A 1 99 ? 1.586 -4.788 -18.941 1.00 97.69 99 LEU A O 1
ATOM 787 N N . TRP A 1 100 ? 2.458 -3.213 -20.293 1.00 98.12 100 TRP A N 1
ATOM 788 C CA . TRP A 1 100 ? 3.541 -2.810 -19.405 1.00 98.12 100 TRP A CA 1
ATOM 789 C C . TRP A 1 100 ? 3.069 -1.734 -18.431 1.00 98.12 100 TRP A C 1
ATOM 791 O O . TRP A 1 100 ? 2.711 -0.616 -18.808 1.00 98.12 100 TRP A O 1
ATOM 801 N N . VAL A 1 101 ? 3.108 -2.055 -17.140 1.00 97.81 101 VAL A N 1
ATOM 802 C CA . VAL A 1 101 ? 2.620 -1.185 -16.069 1.00 97.81 101 VAL A CA 1
ATOM 803 C C . VAL A 1 101 ? 3.780 -0.753 -15.177 1.00 97.81 101 VAL A C 1
ATOM 805 O O . VAL A 1 101 ? 4.445 -1.580 -14.557 1.00 97.81 101 VAL A O 1
ATOM 808 N N . TYR A 1 102 ? 4.007 0.554 -15.085 1.00 97.75 102 TYR A N 1
ATOM 809 C CA . TYR A 1 102 ? 5.014 1.149 -14.209 1.00 97.75 102 TYR A CA 1
ATOM 810 C C . TYR A 1 102 ? 4.439 1.396 -12.815 1.00 97.75 102 TYR A C 1
ATOM 812 O O . TYR A 1 102 ? 3.416 2.072 -12.677 1.00 97.75 102 TYR A O 1
ATOM 820 N N . PHE A 1 103 ? 5.114 0.920 -11.773 1.00 96.00 103 PHE A N 1
ATOM 821 C CA . PHE A 1 103 ? 4.764 1.191 -10.384 1.00 96.00 103 PHE A CA 1
ATOM 822 C C . PHE A 1 103 ? 6.001 1.698 -9.631 1.00 96.00 103 PHE A C 1
ATOM 824 O O . PHE A 1 103 ? 6.905 0.916 -9.365 1.00 96.00 103 PHE A O 1
ATOM 831 N N . PRO A 1 104 ? 6.107 2.991 -9.279 1.00 94.81 104 PRO A N 1
ATOM 832 C CA . PRO A 1 104 ? 7.300 3.487 -8.592 1.00 94.81 104 PRO A CA 1
ATOM 833 C C . PRO A 1 104 ? 7.479 2.812 -7.229 1.00 94.81 104 PRO A C 1
ATOM 835 O O . PRO A 1 104 ? 6.491 2.638 -6.517 1.00 94.81 104 PRO A O 1
ATOM 838 N N . ALA A 1 105 ? 8.707 2.497 -6.815 1.00 92.31 105 ALA A N 1
ATOM 839 C CA . ALA A 1 105 ? 8.954 2.087 -5.428 1.00 92.31 105 ALA A CA 1
ATOM 840 C C . ALA A 1 105 ? 8.797 3.283 -4.473 1.00 92.31 105 ALA A C 1
ATOM 842 O O . ALA A 1 105 ? 8.138 3.189 -3.437 1.00 92.31 105 ALA A O 1
ATOM 843 N N . ASP A 1 106 ? 9.337 4.437 -4.875 1.00 91.69 106 ASP A N 1
ATOM 844 C CA . ASP A 1 106 ? 9.226 5.706 -4.160 1.00 91.69 106 ASP A CA 1
ATOM 845 C C . ASP A 1 106 ? 8.401 6.718 -4.983 1.00 91.69 106 ASP A C 1
ATOM 847 O O . ASP A 1 106 ? 8.850 7.201 -6.026 1.00 91.69 106 ASP A O 1
ATOM 851 N N . PRO A 1 107 ? 7.191 7.104 -4.531 1.00 90.38 107 PRO A N 1
ATOM 852 C CA . PRO A 1 107 ? 6.333 8.034 -5.262 1.00 90.38 107 PRO A CA 1
ATOM 853 C C . PRO A 1 107 ? 6.831 9.492 -5.247 1.00 90.38 107 PRO A C 1
ATOM 855 O O . PRO A 1 107 ? 6.168 10.365 -5.833 1.00 90.38 107 PRO A O 1
ATOM 858 N N . GLY A 1 108 ? 7.915 9.782 -4.521 1.00 90.44 108 GLY A N 1
ATOM 859 C CA . GLY A 1 108 ? 8.538 11.091 -4.361 1.00 90.44 108 GLY A CA 1
ATOM 860 C C . GLY A 1 108 ? 9.591 11.437 -5.417 1.00 90.44 108 GLY A C 1
ATOM 861 O O . GLY A 1 108 ? 9.906 12.628 -5.561 1.00 90.44 108 GLY A O 1
ATOM 862 N N . THR A 1 109 ? 10.086 10.457 -6.175 1.00 93.75 109 THR A N 1
ATOM 863 C CA . THR A 1 109 ? 11.157 10.657 -7.163 1.00 93.75 109 THR A CA 1
ATOM 864 C C . THR A 1 109 ? 10.696 11.494 -8.366 1.00 93.75 109 THR A C 1
ATOM 866 O O . THR A 1 109 ? 9.490 11.574 -8.650 1.00 93.75 109 THR A O 1
ATOM 869 N N . PRO A 1 110 ? 11.619 12.179 -9.069 1.00 94.62 110 PRO A N 1
ATOM 870 C CA . PRO A 1 110 ? 11.312 12.897 -10.306 1.00 94.62 110 PRO A CA 1
ATOM 871 C C . PRO A 1 110 ? 10.561 12.036 -11.328 1.00 94.62 110 PRO A C 1
ATOM 873 O O . PRO A 1 110 ? 9.494 12.452 -11.795 1.00 94.62 110 PRO A O 1
ATOM 876 N N . THR A 1 111 ? 11.046 10.821 -11.595 1.00 95.50 111 THR A N 1
ATOM 877 C CA . THR A 1 111 ? 10.410 9.894 -12.538 1.00 95.50 111 THR A CA 1
ATOM 878 C C . THR A 1 111 ? 9.003 9.515 -12.074 1.00 95.50 111 THR A C 1
ATOM 880 O O . THR A 1 111 ? 8.044 9.641 -12.840 1.00 95.50 111 THR A O 1
ATOM 883 N N . ALA A 1 112 ? 8.818 9.182 -10.792 1.00 94.62 112 ALA A N 1
ATOM 884 C CA . ALA A 1 112 ? 7.501 8.851 -10.246 1.00 94.62 112 ALA A CA 1
ATOM 885 C C . ALA A 1 112 ? 6.507 10.025 -10.301 1.00 94.62 112 ALA A C 1
ATOM 887 O O . ALA A 1 112 ? 5.302 9.834 -10.491 1.00 94.62 112 ALA A O 1
ATOM 888 N N . LYS A 1 113 ? 6.981 11.265 -10.128 1.00 93.50 113 LYS A N 1
ATOM 889 C CA . LYS A 1 113 ? 6.147 12.472 -10.234 1.00 93.50 113 LYS A CA 1
ATOM 890 C C . LYS A 1 113 ? 5.696 12.720 -11.672 1.00 93.50 113 LYS A C 1
ATOM 892 O O . LYS A 1 113 ? 4.527 13.066 -11.859 1.00 93.50 113 LYS A O 1
ATOM 897 N N . LEU A 1 114 ? 6.584 12.532 -12.651 1.00 94.62 114 LEU A N 1
ATOM 898 C CA . LEU A 1 114 ? 6.269 12.669 -14.076 1.00 94.62 114 LEU A CA 1
ATOM 899 C C . LEU A 1 114 ? 5.312 11.567 -14.552 1.00 94.62 114 LEU A C 1
ATOM 901 O O . LEU A 1 114 ? 4.332 11.871 -15.237 1.00 94.62 114 LEU A O 1
ATOM 905 N N . ALA A 1 115 ? 5.529 10.332 -14.085 1.00 95.56 115 ALA A N 1
ATOM 906 C CA . ALA A 1 115 ? 4.720 9.156 -14.406 1.00 95.56 115 ALA A CA 1
ATOM 907 C C . ALA A 1 115 ? 3.219 9.356 -14.151 1.00 95.56 115 ALA A C 1
ATOM 909 O O . ALA A 1 115 ? 2.387 8.811 -14.864 1.00 95.56 115 ALA A O 1
ATOM 910 N N . ARG A 1 116 ? 2.850 10.218 -13.192 1.00 92.31 116 ARG A N 1
ATOM 911 C CA . ARG A 1 116 ? 1.447 10.582 -12.902 1.00 92.31 116 ARG A CA 1
ATOM 912 C C . ARG A 1 116 ? 0.728 11.255 -14.071 1.00 92.31 116 ARG A C 1
ATOM 914 O O . ARG A 1 116 ? -0.489 11.388 -14.019 1.00 92.31 116 ARG A O 1
ATOM 921 N N . ARG A 1 117 ? 1.456 11.779 -15.055 1.00 92.81 117 ARG A N 1
ATOM 922 C CA . ARG A 1 117 ? 0.893 12.397 -16.263 1.00 92.81 117 ARG A CA 1
ATOM 923 C C . ARG A 1 117 ? 1.114 11.515 -17.478 1.00 92.81 117 ARG A C 1
ATOM 925 O O . ARG A 1 117 ? 0.206 11.367 -18.289 1.00 92.81 117 ARG A O 1
ATOM 932 N N . ILE A 1 118 ? 2.326 10.991 -17.617 1.00 94.25 118 ILE A N 1
ATOM 933 C CA . ILE A 1 118 ? 2.763 10.230 -18.782 1.00 94.25 118 ILE A CA 1
ATOM 934 C C . ILE A 1 118 ? 3.654 9.099 -18.265 1.00 94.25 118 ILE A C 1
ATOM 936 O O . ILE A 1 118 ? 4.660 9.416 -17.630 1.00 94.25 118 ILE A O 1
ATOM 940 N N . PRO A 1 119 ? 3.314 7.821 -18.510 1.00 96.38 119 PRO A N 1
ATOM 941 C CA . PRO A 1 119 ? 4.171 6.698 -18.141 1.00 96.38 119 PRO A CA 1
ATOM 942 C C . PRO A 1 119 ? 5.583 6.828 -18.743 1.00 96.38 119 PRO A C 1
ATOM 944 O O . PRO A 1 119 ? 5.718 7.424 -19.817 1.00 96.38 119 PRO A O 1
ATOM 947 N N . PRO A 1 120 ? 6.628 6.284 -18.088 1.00 96.75 120 PRO A N 1
ATOM 948 C CA . PRO A 1 120 ? 7.967 6.235 -18.671 1.00 96.75 120 PRO A CA 1
ATOM 949 C C . PRO A 1 120 ? 7.979 5.509 -20.023 1.00 96.75 120 PRO A C 1
ATOM 951 O O . PRO A 1 120 ? 7.078 4.731 -20.335 1.00 96.75 120 PRO A O 1
ATOM 954 N N . GLU A 1 121 ? 9.008 5.754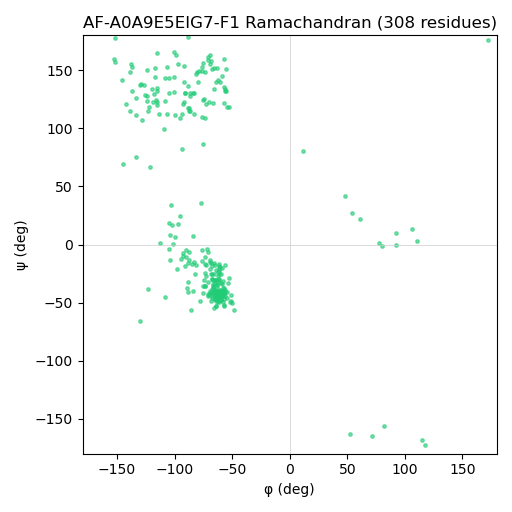 -20.830 1.00 96.06 121 GLU A N 1
ATOM 955 C CA . GLU A 1 121 ? 9.102 5.177 -22.171 1.00 96.06 121 GLU A CA 1
ATOM 956 C C . GLU A 1 121 ? 9.016 3.640 -22.160 1.00 96.06 121 GLU A C 1
ATOM 958 O O . GLU A 1 121 ? 9.650 2.948 -21.355 1.00 96.06 121 GLU A O 1
ATOM 963 N N . GLY A 1 122 ? 8.200 3.106 -23.072 1.00 95.56 122 GLY A N 1
ATOM 964 C CA . GLY A 1 122 ? 7.907 1.678 -23.174 1.00 95.56 122 GLY A CA 1
ATOM 965 C C . GLY A 1 122 ? 6.908 1.146 -22.143 1.00 95.56 122 GLY A C 1
ATOM 966 O O . GLY A 1 122 ? 6.653 -0.051 -22.157 1.00 95.56 122 GLY A O 1
ATOM 967 N N . PHE A 1 123 ? 6.354 1.985 -21.261 1.00 97.94 123 PHE A N 1
ATOM 968 C CA . PHE A 1 123 ? 5.218 1.621 -20.412 1.00 97.94 123 PHE A CA 1
ATOM 969 C C . PHE A 1 123 ? 3.902 2.178 -20.959 1.00 97.94 123 PHE A C 1
ATOM 971 O O . PHE A 1 123 ? 3.823 3.314 -21.435 1.00 97.94 123 PHE A O 1
ATOM 978 N N . ASP A 1 124 ? 2.838 1.397 -20.803 1.00 97.88 124 ASP A N 1
ATOM 979 C CA . ASP A 1 124 ? 1.491 1.749 -21.244 1.00 97.88 124 ASP A CA 1
ATOM 980 C C . ASP A 1 124 ? 0.720 2.503 -20.168 1.00 97.88 124 ASP A C 1
ATOM 982 O O . ASP A 1 124 ? -0.039 3.425 -20.468 1.00 97.88 124 ASP A O 1
ATOM 986 N N . VAL A 1 125 ? 0.910 2.113 -18.906 1.00 97.38 125 VAL A N 1
ATOM 987 C CA . VAL A 1 125 ? 0.145 2.608 -17.757 1.00 97.38 125 VAL A CA 1
ATOM 988 C C . VAL A 1 125 ? 1.074 2.849 -16.572 1.00 97.38 125 VAL A C 1
ATOM 990 O O . VAL A 1 125 ? 2.056 2.140 -16.379 1.00 97.38 125 VAL A O 1
ATOM 993 N N . SER A 1 126 ? 0.749 3.832 -15.735 1.00 96.75 126 SER A N 1
ATOM 994 C CA . SER A 1 126 ? 1.416 4.060 -14.449 1.00 96.75 126 SER A CA 1
ATOM 995 C C . SER A 1 126 ? 0.453 3.842 -13.279 1.00 96.75 126 SER A C 1
ATOM 997 O O . SER A 1 126 ? -0.643 4.409 -13.281 1.00 96.75 126 SER A O 1
ATOM 999 N N . LEU A 1 127 ? 0.875 3.133 -12.239 1.00 95.00 127 LEU A N 1
ATOM 1000 C CA . LEU A 1 127 ? 0.190 3.101 -10.949 1.00 95.00 127 LEU A CA 1
ATOM 1001 C C . LEU A 1 127 ? 0.699 4.241 -10.066 1.00 95.00 127 LEU A C 1
ATOM 1003 O O . LEU A 1 127 ? 1.898 4.508 -9.987 1.00 95.00 127 LEU A O 1
ATOM 1007 N N . THR A 1 128 ? -0.205 4.933 -9.381 1.00 90.50 128 THR A N 1
ATOM 1008 C CA . THR A 1 128 ? 0.181 5.892 -8.340 1.00 90.50 128 THR A CA 1
ATOM 1009 C C . THR A 1 128 ? 0.313 5.189 -6.987 1.00 90.50 128 THR A C 1
ATOM 1011 O O . THR A 1 128 ? 0.085 3.995 -6.885 1.00 90.50 128 THR A O 1
ATOM 1014 N N . HIS A 1 129 ? 0.690 5.936 -5.944 1.00 90.25 129 HIS A N 1
ATOM 1015 C CA . HIS A 1 129 ? 0.580 5.535 -4.529 1.00 90.25 129 HIS A CA 1
ATOM 1016 C C . HIS A 1 129 ? -0.610 6.238 -3.850 1.00 90.25 129 HIS A C 1
ATOM 1018 O O . HIS A 1 129 ? -0.535 6.682 -2.701 1.00 90.25 129 HIS A O 1
ATOM 1024 N N . THR A 1 130 ? -1.691 6.482 -4.592 1.00 89.81 130 THR A N 1
ATOM 1025 C CA . THR A 1 130 ? -2.856 7.249 -4.124 1.00 89.81 130 THR A CA 1
ATOM 1026 C C . THR A 1 130 ? -4.137 6.448 -4.265 1.00 89.81 130 THR A C 1
ATOM 1028 O O . THR A 1 130 ? -4.268 5.622 -5.153 1.00 89.81 130 THR A O 1
ATOM 1031 N N . HIS A 1 131 ? -5.107 6.702 -3.389 1.00 89.25 131 HIS A N 1
ATOM 1032 C CA . HIS A 1 131 ? -6.355 5.942 -3.349 1.00 89.25 131 HIS A CA 1
ATOM 1033 C C . HIS A 1 131 ? -7.517 6.875 -2.963 1.00 89.25 131 HIS A C 1
ATOM 1035 O O . HIS A 1 131 ? -8.058 6.847 -1.856 1.00 89.25 131 HIS A O 1
ATOM 1041 N N . ARG A 1 132 ? -7.884 7.794 -3.866 1.00 86.25 132 ARG A N 1
ATOM 1042 C CA . ARG A 1 132 ? -8.960 8.760 -3.593 1.00 86.25 132 ARG A CA 1
ATOM 1043 C C . ARG A 1 132 ? -10.334 8.155 -3.818 1.00 86.25 132 ARG A C 1
ATOM 1045 O O . ARG A 1 132 ? -10.508 7.369 -4.739 1.00 86.25 132 ARG A O 1
ATOM 1052 N N . ARG A 1 133 ? -11.345 8.563 -3.051 1.00 82.38 133 ARG A N 1
ATOM 1053 C CA . ARG A 1 133 ? -12.730 8.110 -3.263 1.00 82.38 133 ARG A CA 1
ATOM 1054 C C . ARG A 1 133 ? -13.235 8.489 -4.656 1.00 82.38 133 ARG A C 1
ATOM 1056 O O . ARG A 1 133 ? -13.821 7.658 -5.338 1.00 82.38 133 ARG A O 1
ATOM 1063 N N . PHE A 1 134 ? -12.921 9.702 -5.100 1.00 78.38 134 PHE A N 1
ATOM 1064 C CA . PHE A 1 134 ? -13.227 10.189 -6.440 1.00 78.38 134 PHE A CA 1
ATOM 1065 C C . PHE A 1 134 ? -11.938 10.291 -7.254 1.00 78.38 134 PHE A C 1
ATOM 1067 O O . PHE A 1 134 ? -11.012 10.994 -6.850 1.00 78.38 134 PHE A O 1
ATOM 1074 N N . SER A 1 135 ? -11.891 9.614 -8.403 1.00 65.44 135 SER A N 1
ATOM 1075 C CA . SER A 1 135 ? -10.727 9.562 -9.305 1.00 65.44 135 SER A CA 1
ATOM 1076 C C . SER A 1 135 ? -10.554 10.835 -10.143 1.00 65.44 135 SER A C 1
ATOM 1078 O O . SER A 1 135 ? -10.173 10.776 -11.307 1.00 65.44 135 SER A O 1
ATOM 1080 N N . ILE A 1 136 ? -10.863 12.000 -9.573 1.00 64.12 136 ILE A N 1
ATOM 1081 C CA . ILE A 1 136 ? -10.740 13.289 -10.252 1.00 64.12 136 ILE A CA 1
ATOM 1082 C C . ILE A 1 136 ? -9.572 14.024 -9.609 1.00 64.12 136 ILE A C 1
ATOM 1084 O O . ILE A 1 136 ? -9.695 14.616 -8.536 1.00 64.12 136 ILE A O 1
ATOM 1088 N N . ARG A 1 137 ? -8.414 13.975 -10.268 1.00 70.12 137 ARG A N 1
ATOM 1089 C CA . ARG A 1 137 ? -7.264 14.803 -9.915 1.00 70.12 137 ARG A CA 1
ATOM 1090 C C . ARG A 1 137 ? -6.849 15.621 -11.135 1.00 70.12 137 ARG A C 1
ATOM 1092 O O . ARG A 1 137 ? -6.350 15.039 -12.097 1.00 70.12 137 ARG A O 1
ATOM 1099 N N . PRO A 1 138 ? -6.960 16.958 -11.076 1.00 66.31 138 PRO A N 1
ATOM 1100 C CA . PRO A 1 138 ? -6.312 17.823 -12.050 1.00 66.31 138 PRO A CA 1
ATOM 1101 C C . PRO A 1 138 ? -4.816 17.477 -12.133 1.00 66.31 138 PRO A C 1
ATOM 1103 O O . PRO A 1 138 ? -4.096 17.530 -11.132 1.00 66.31 138 PRO A O 1
ATOM 1106 N N . GLY A 1 139 ? -4.360 17.048 -13.310 1.00 77.88 139 GLY A N 1
ATOM 1107 C CA . GLY A 1 139 ? -2.969 16.664 -13.560 1.00 77.88 139 GLY A CA 1
ATOM 1108 C C . GLY A 1 139 ? -2.628 15.182 -13.377 1.00 77.88 139 GLY A C 1
ATOM 1109 O O . GLY A 1 139 ? -1.439 14.867 -13.395 1.00 77.88 139 GLY A O 1
ATOM 1110 N N . LEU A 1 140 ? -3.615 14.296 -13.196 1.00 86.94 140 LEU A N 1
ATOM 1111 C CA . LEU A 1 140 ? -3.442 12.859 -13.433 1.00 86.94 140 LEU A CA 1
ATOM 1112 C C . LEU A 1 140 ? -3.707 12.564 -14.919 1.00 86.94 140 LEU A C 1
ATOM 1114 O O . LEU A 1 140 ? -4.704 13.033 -15.466 1.00 86.94 140 LEU A O 1
ATOM 1118 N N . GLY A 1 141 ? -2.802 11.840 -15.573 1.00 89.62 141 GLY A N 1
ATOM 1119 C CA . GLY A 1 141 ? -2.943 11.440 -16.971 1.00 89.62 141 GLY A CA 1
ATOM 1120 C C . GLY A 1 141 ? -4.020 10.376 -17.166 1.00 89.62 141 GLY A C 1
ATOM 1121 O O . GLY A 1 141 ? -4.352 9.634 -16.245 1.00 89.62 141 GLY A O 1
ATOM 1122 N N . ASN A 1 142 ? -4.534 10.254 -18.391 1.00 90.50 142 ASN A N 1
ATOM 1123 C CA . ASN A 1 142 ? -5.504 9.215 -18.764 1.00 90.50 142 ASN A CA 1
ATOM 1124 C C . ASN A 1 142 ? -4.935 7.784 -18.689 1.00 90.50 142 ASN A C 1
ATOM 1126 O O . ASN A 1 142 ? -5.702 6.831 -18.658 1.00 90.50 142 ASN A O 1
ATOM 1130 N N . ARG A 1 143 ? -3.605 7.647 -18.659 1.00 93.69 143 ARG A N 1
ATOM 1131 C CA . ARG A 1 143 ? -2.867 6.384 -18.505 1.00 93.69 143 ARG A CA 1
ATOM 1132 C C . ARG A 1 143 ? -2.331 6.182 -17.084 1.00 93.69 143 ARG A C 1
ATOM 1134 O O . ARG A 1 143 ? -1.430 5.378 -16.867 1.00 93.69 143 ARG A O 1
ATOM 1141 N N . SER A 1 144 ? -2.851 6.926 -16.109 1.00 94.19 144 SER A N 1
ATOM 1142 C CA . SER A 1 144 ? -2.434 6.816 -14.713 1.00 94.19 144 SER A CA 1
ATOM 1143 C C . SER A 1 144 ? -3.584 6.337 -13.831 1.00 94.19 144 SER A C 1
ATOM 1145 O O . SER A 1 144 ? -4.647 6.952 -13.776 1.00 94.19 144 SER A O 1
ATOM 1147 N N . ILE A 1 145 ? -3.349 5.249 -13.101 1.00 93.88 145 ILE A N 1
ATOM 1148 C CA . ILE A 1 145 ? -4.329 4.594 -12.233 1.00 93.88 145 ILE A CA 1
ATOM 1149 C C . ILE A 1 145 ? -4.011 4.917 -10.780 1.00 93.88 145 ILE A C 1
ATOM 1151 O O . ILE A 1 145 ? -2.883 4.739 -10.321 1.00 93.88 145 ILE A O 1
ATOM 1155 N N . GLU A 1 146 ? -5.022 5.357 -10.033 1.00 92.00 146 GLU A N 1
ATOM 1156 C CA . GLU A 1 146 ? -4.886 5.514 -8.590 1.00 92.00 146 GLU A CA 1
ATOM 1157 C C . GLU A 1 146 ? -4.880 4.157 -7.885 1.00 92.00 146 GLU A C 1
ATOM 1159 O O . GLU A 1 146 ? -5.914 3.493 -7.803 1.00 92.00 146 GLU A O 1
ATOM 1164 N N . CYS A 1 147 ? -3.714 3.771 -7.369 1.00 91.56 147 CYS A N 1
ATOM 1165 C CA . CYS A 1 147 ? -3.480 2.512 -6.677 1.00 91.56 147 CYS A CA 1
ATOM 1166 C C . CYS A 1 147 ? -2.787 2.768 -5.321 1.00 91.56 147 CYS A C 1
ATOM 1168 O O . CYS A 1 147 ? -1.905 3.617 -5.226 1.00 91.56 147 CYS A O 1
ATOM 1170 N N . PRO A 1 148 ? -3.155 2.102 -4.218 1.00 90.69 148 PRO A N 1
ATOM 1171 C CA . PRO A 1 148 ? -2.331 2.118 -3.010 1.00 90.69 148 PRO A CA 1
ATOM 1172 C C . PRO A 1 148 ? -1.099 1.222 -3.185 1.00 90.69 148 PRO A C 1
ATOM 1174 O O . PRO A 1 148 ? -1.149 0.249 -3.935 1.00 90.69 148 PRO A O 1
ATOM 1177 N N . TYR A 1 149 ? -0.026 1.487 -2.432 1.00 88.38 149 TYR A N 1
ATOM 1178 C CA . TYR A 1 149 ? 1.172 0.636 -2.459 1.00 88.38 149 TYR A CA 1
ATOM 1179 C C . TYR A 1 149 ? 0.872 -0.804 -2.030 1.00 88.38 149 TYR A C 1
ATOM 1181 O O . TYR A 1 149 ? 1.312 -1.759 -2.662 1.00 88.38 149 TYR A O 1
ATOM 1189 N N . SER A 1 150 ? 0.060 -0.962 -0.981 1.00 82.00 150 SER A N 1
ATOM 1190 C CA . SER A 1 150 ? -0.268 -2.281 -0.440 1.00 82.00 150 SER A CA 1
ATOM 1191 C C . SER A 1 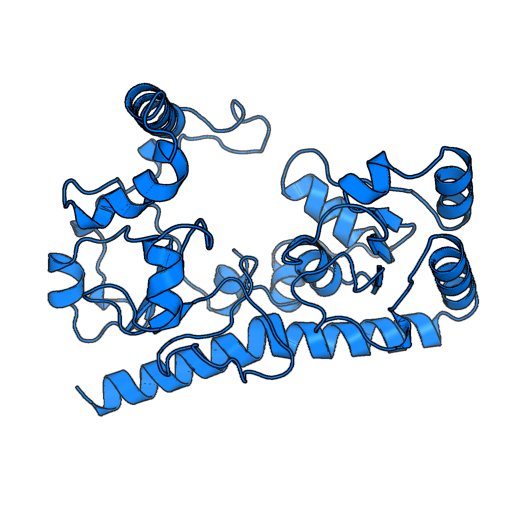150 ? -1.160 -3.121 -1.368 1.00 82.00 150 SER A C 1
ATOM 1193 O O . SER A 1 150 ? -1.248 -4.316 -1.116 1.00 82.00 150 SER A O 1
ATOM 1195 N N . PHE A 1 151 ? -1.773 -2.536 -2.419 1.00 82.75 151 PHE A N 1
ATOM 1196 C CA . PHE A 1 151 ? -2.688 -3.146 -3.413 1.00 82.75 151 PHE A CA 1
ATOM 1197 C C . PHE A 1 151 ? -3.169 -4.564 -3.046 1.00 82.75 151 PHE A C 1
ATOM 1199 O O . PHE A 1 151 ? -2.602 -5.581 -3.461 1.00 82.75 151 PHE A O 1
ATOM 1206 N N . GLN A 1 152 ? -4.177 -4.605 -2.172 1.00 84.88 152 GLN A N 1
ATOM 1207 C CA . GLN A 1 152 ? -4.615 -5.787 -1.429 1.00 84.88 152 GLN A CA 1
ATOM 1208 C C . GLN A 1 152 ? -6.126 -5.758 -1.226 1.00 84.88 152 GLN A C 1
ATOM 1210 O O . GLN A 1 152 ? -6.675 -4.694 -0.939 1.00 84.88 152 GLN A O 1
ATOM 1215 N N . SER A 1 153 ? -6.760 -6.926 -1.317 1.00 90.94 153 SER A N 1
ATOM 1216 C CA . SER A 1 153 ? -8.140 -7.175 -0.890 1.00 90.94 153 SER A CA 1
ATOM 1217 C C . SER A 1 153 ? -8.174 -7.866 0.482 1.00 90.94 153 SER A C 1
ATOM 1219 O O . SER A 1 153 ? -7.171 -8.435 0.932 1.00 90.94 153 SER A O 1
ATOM 1221 N N . SER A 1 154 ? -9.335 -7.891 1.135 1.00 92.06 154 SER A N 1
ATOM 1222 C CA . SER A 1 154 ? -9.563 -8.724 2.319 1.00 92.06 154 SER A CA 1
ATOM 1223 C C . SER A 1 154 ? -9.496 -10.215 1.993 1.00 92.06 154 SER A C 1
ATOM 1225 O O . SER A 1 154 ? -9.051 -10.996 2.829 1.00 92.06 154 SER A O 1
ATOM 1227 N N . PHE A 1 155 ? -9.868 -10.614 0.769 1.00 91.31 155 PHE A N 1
ATOM 1228 C CA . PHE A 1 155 ? -9.739 -12.003 0.319 1.00 91.31 155 PHE A CA 1
ATOM 1229 C C . PHE A 1 155 ? -8.289 -12.475 0.427 1.00 91.31 155 PHE A C 1
ATOM 1231 O O . PHE A 1 155 ? -8.029 -13.530 1.001 1.00 91.31 155 PHE A O 1
ATOM 1238 N N . THR A 1 156 ? -7.332 -11.672 -0.039 1.00 88.94 156 THR A N 1
ATOM 1239 C CA . THR A 1 156 ? -5.919 -12.027 0.091 1.00 88.94 156 THR A CA 1
ATOM 1240 C C . THR A 1 156 ? -5.481 -12.150 1.541 1.00 88.94 156 THR A C 1
ATOM 1242 O O . THR A 1 156 ? -4.724 -13.063 1.879 1.00 88.94 156 THR A O 1
ATOM 1245 N N . TRP A 1 157 ? -5.953 -11.261 2.415 1.00 91.06 157 TRP A N 1
ATOM 1246 C CA . TRP A 1 157 ? -5.661 -11.394 3.835 1.00 91.06 157 TRP A CA 1
ATOM 1247 C C . TRP A 1 157 ? -6.129 -12.753 4.360 1.00 91.06 157 TRP A C 1
ATOM 1249 O O . TRP A 1 157 ? -5.374 -13.392 5.092 1.00 91.06 157 TRP A O 1
ATOM 1259 N N . ASP A 1 158 ? -7.318 -13.218 3.965 1.00 89.69 158 ASP A N 1
ATOM 1260 C CA . ASP A 1 158 ? -7.897 -14.510 4.375 1.00 89.69 158 ASP A CA 1
ATOM 1261 C C . ASP A 1 158 ? -7.145 -15.727 3.827 1.00 89.69 158 ASP A C 1
ATOM 1263 O O . ASP A 1 158 ? -7.166 -16.781 4.457 1.00 89.69 158 ASP A O 1
ATOM 1267 N N . GLN A 1 159 ? -6.439 -15.582 2.705 1.00 88.50 159 GLN A N 1
ATOM 1268 C CA . GLN A 1 159 ? -5.615 -16.651 2.136 1.00 88.50 159 GLN A CA 1
ATOM 1269 C C . GLN A 1 159 ? -4.214 -16.730 2.757 1.00 88.50 159 GLN A C 1
ATOM 1271 O O . GLN A 1 159 ? -3.694 -17.824 2.960 1.00 88.50 159 GLN A O 1
ATOM 1276 N N . ILE A 1 160 ? -3.578 -15.582 3.016 1.00 87.25 160 ILE A N 1
ATOM 1277 C CA . ILE A 1 160 ? -2.172 -15.535 3.454 1.00 87.25 160 ILE A CA 1
ATOM 1278 C C . ILE A 1 160 ? -2.062 -15.630 4.974 1.00 87.25 160 ILE A C 1
ATOM 1280 O O . ILE A 1 160 ? -1.161 -16.286 5.496 1.00 87.25 160 ILE A O 1
ATOM 1284 N N . TRP A 1 161 ? -2.957 -14.951 5.692 1.00 87.69 161 TRP A N 1
ATOM 1285 C CA . TRP A 1 161 ? -2.840 -14.774 7.132 1.00 87.69 161 TRP A CA 1
ATOM 1286 C C . TRP A 1 161 ? -3.992 -15.475 7.843 1.00 87.69 161 TRP A C 1
ATOM 1288 O O . TRP A 1 161 ? -5.151 -15.121 7.595 1.00 87.69 161 TRP A O 1
ATOM 1298 N N . PRO A 1 162 ? -3.702 -16.414 8.762 1.00 82.25 162 PRO A N 1
ATOM 1299 C CA . PRO A 1 162 ? -4.736 -17.158 9.459 1.00 82.25 162 PRO A CA 1
ATOM 1300 C C . PRO A 1 162 ? -5.681 -16.204 10.193 1.00 82.25 162 PRO A C 1
ATOM 1302 O O . PRO A 1 162 ? -5.258 -15.239 10.838 1.00 82.25 162 PRO A O 1
ATOM 1305 N N . ALA A 1 163 ? -6.980 -16.470 10.072 1.00 77.94 163 ALA A N 1
ATOM 1306 C CA . ALA A 1 163 ? -7.988 -15.713 10.791 1.00 77.94 163 ALA A CA 1
ATOM 1307 C C . ALA A 1 163 ? -7.826 -15.929 12.303 1.00 77.94 163 ALA A C 1
ATOM 1309 O O . ALA A 1 163 ? -7.600 -17.050 12.760 1.00 77.94 163 ALA A O 1
ATOM 1310 N N . SER A 1 164 ? -7.986 -14.859 13.084 1.00 78.69 164 SER A N 1
ATOM 1311 C CA . SER A 1 164 ? -8.083 -14.976 14.539 1.00 78.69 164 SER A CA 1
ATOM 1312 C C . SER A 1 164 ? -9.554 -15.100 14.942 1.00 78.69 164 SER A C 1
ATOM 1314 O O . SER A 1 164 ? -10.326 -14.187 14.635 1.00 78.69 164 SER A O 1
ATOM 1316 N N . PRO A 1 165 ? -9.965 -16.169 15.650 1.00 72.81 165 PRO A N 1
ATOM 1317 C CA . PRO A 1 165 ? -11.350 -16.335 16.095 1.00 72.81 165 PRO A CA 1
ATOM 1318 C C . PRO A 1 165 ? -11.742 -15.323 17.180 1.00 72.81 165 PRO A C 1
ATOM 1320 O O . PRO A 1 165 ? -12.923 -15.048 17.373 1.00 72.81 165 PRO A O 1
ATOM 1323 N N . GLN A 1 166 ? -10.759 -14.748 17.878 1.00 86.12 166 GLN A N 1
ATOM 1324 C CA . GLN A 1 166 ? -10.962 -13.707 18.879 1.00 86.12 166 GLN A CA 1
ATOM 1325 C C . GLN A 1 166 ? -10.125 -12.485 18.512 1.00 86.12 166 GLN A C 1
ATOM 1327 O O . GLN A 1 166 ? -8.909 -12.572 18.322 1.00 86.12 166 GLN A O 1
ATOM 1332 N N . ARG A 1 167 ? -10.796 -11.341 18.372 1.00 93.81 167 ARG A N 1
ATOM 1333 C CA . ARG A 1 167 ? -10.163 -10.046 18.114 1.00 93.81 167 ARG A CA 1
ATOM 1334 C C . ARG A 1 167 ? -10.430 -9.163 19.316 1.00 93.81 167 ARG A C 1
ATOM 1336 O O . ARG A 1 167 ? -11.574 -9.064 19.752 1.00 93.81 167 ARG A O 1
ATOM 1343 N N . GLU A 1 168 ? -9.398 -8.513 19.831 1.00 96.44 168 GLU A N 1
ATOM 1344 C CA . GLU A 1 168 ? -9.481 -7.640 21.004 1.00 96.44 168 GLU A CA 1
ATOM 1345 C C . GLU A 1 168 ? -8.423 -6.540 20.959 1.00 96.44 168 GLU A C 1
ATOM 1347 O O . GLU A 1 168 ? -7.376 -6.674 20.319 1.00 96.44 168 GLU A O 1
ATOM 1352 N N . GLY A 1 169 ? -8.680 -5.445 21.664 1.00 97.69 169 GLY A N 1
ATOM 1353 C CA . GLY A 1 169 ? -7.728 -4.355 21.785 1.00 97.69 169 GLY A CA 1
ATOM 1354 C C . GLY A 1 169 ? -7.537 -3.539 20.509 1.00 97.69 169 GLY A C 1
ATOM 1355 O O . GLY A 1 169 ? -8.330 -3.579 19.559 1.00 97.69 169 GLY A O 1
ATOM 1356 N N . VAL A 1 170 ? -6.461 -2.758 20.523 1.00 98.44 170 VAL A N 1
ATOM 1357 C CA . VAL A 1 170 ? -6.210 -1.671 19.577 1.00 98.44 170 VAL A CA 1
ATOM 1358 C C . VAL A 1 170 ? -4.781 -1.768 19.070 1.00 98.44 170 VAL A C 1
ATOM 1360 O O . VAL A 1 170 ? -3.833 -1.758 19.856 1.00 98.44 170 VAL A O 1
ATOM 1363 N N . MET A 1 171 ? -4.615 -1.804 17.752 1.00 98.00 171 MET A N 1
ATOM 1364 C CA . MET A 1 171 ? -3.326 -1.560 17.119 1.00 98.00 171 MET A CA 1
ATOM 1365 C C . MET A 1 171 ? -3.174 -0.066 16.859 1.00 98.00 171 MET A C 1
ATOM 1367 O O . MET A 1 171 ? -3.954 0.531 16.125 1.00 98.00 171 MET A O 1
ATOM 1371 N N . VAL A 1 172 ? -2.184 0.558 17.479 1.00 97.88 172 VAL A N 1
ATOM 1372 C CA . VAL A 1 172 ? -1.931 1.991 17.356 1.00 97.88 172 VAL A CA 1
ATOM 1373 C C . VAL A 1 172 ? -0.792 2.195 16.369 1.00 97.88 172 VAL A C 1
ATOM 1375 O O . VAL A 1 172 ? 0.247 1.545 16.469 1.00 97.88 172 VAL A O 1
ATOM 1378 N N . GLU A 1 173 ? -0.985 3.090 15.406 1.00 96.56 173 GLU A N 1
ATOM 1379 C CA . GLU A 1 173 ? 0.066 3.456 14.460 1.00 96.56 173 GLU A CA 1
ATOM 1380 C C . GLU A 1 173 ? 1.300 4.008 15.201 1.00 96.56 173 GLU A C 1
ATOM 1382 O O . GLU A 1 173 ? 1.166 4.676 16.226 1.00 96.56 173 GLU A O 1
ATOM 1387 N N . HIS A 1 174 ? 2.500 3.724 14.687 1.00 94.31 174 HIS A N 1
ATOM 1388 C CA . HIS A 1 174 ? 3.780 3.973 15.351 1.00 94.31 174 HIS A CA 1
ATOM 1389 C C . HIS A 1 174 ? 3.965 5.394 15.913 1.00 94.31 174 HIS A C 1
ATOM 1391 O O . HIS A 1 174 ? 4.307 5.537 17.089 1.00 94.31 174 HIS A O 1
ATOM 1397 N N . GLN A 1 175 ? 3.727 6.454 15.129 1.00 93.94 175 GLN A N 1
ATOM 1398 C CA . GLN A 1 175 ? 3.929 7.820 15.637 1.00 93.94 175 GLN A CA 1
ATOM 1399 C C . GLN A 1 175 ? 2.829 8.211 16.626 1.00 93.94 175 GLN A C 1
ATOM 1401 O O . GLN A 1 175 ? 3.116 8.885 17.608 1.00 93.94 175 GLN A O 1
ATOM 1406 N N . THR A 1 176 ? 1.583 7.764 16.414 1.00 96.19 176 THR A N 1
ATOM 1407 C CA . THR A 1 176 ? 0.525 7.986 17.414 1.00 96.19 176 THR A CA 1
ATOM 1408 C C . THR A 1 176 ? 0.888 7.279 18.715 1.00 96.19 176 THR A C 1
ATOM 1410 O O . THR A 1 176 ? 0.833 7.893 19.772 1.00 96.19 176 THR A O 1
ATOM 1413 N N . PHE A 1 177 ? 1.349 6.028 18.655 1.00 96.31 177 PHE A N 1
ATOM 1414 C CA . PHE A 1 177 ? 1.765 5.273 19.833 1.00 96.31 177 PHE A CA 1
ATOM 1415 C C . PHE A 1 177 ? 2.877 5.990 20.602 1.00 96.31 177 PHE A C 1
ATOM 1417 O O . PHE A 1 177 ? 2.789 6.089 21.826 1.00 96.31 177 PHE A O 1
ATOM 1424 N N . ALA A 1 178 ? 3.883 6.525 19.904 1.00 95.06 178 ALA A N 1
ATOM 1425 C CA . ALA A 1 178 ? 4.979 7.284 20.507 1.00 95.06 178 ALA A CA 1
ATOM 1426 C C . ALA A 1 178 ? 4.509 8.555 21.240 1.00 95.06 178 ALA A C 1
ATOM 1428 O O . ALA A 1 178 ? 5.129 8.943 22.226 1.00 95.06 178 ALA A O 1
ATOM 1429 N N . LEU A 1 179 ? 3.414 9.169 20.784 1.00 95.88 179 LEU A N 1
ATOM 1430 C CA . LEU A 1 179 ? 2.859 10.403 21.346 1.00 95.88 179 LEU A CA 1
ATOM 1431 C C . LEU A 1 179 ? 1.815 10.167 22.450 1.00 95.88 179 LEU A C 1
ATOM 1433 O O . LEU A 1 179 ? 1.552 11.077 23.234 1.00 95.88 179 LEU A O 1
ATOM 1437 N N . LEU A 1 180 ? 1.234 8.965 22.548 1.00 96.38 180 LEU A N 1
ATOM 1438 C CA . LEU A 1 180 ? 0.286 8.643 23.617 1.00 96.38 180 LEU A CA 1
ATOM 1439 C C . LEU A 1 180 ? 0.963 8.635 24.992 1.00 96.38 180 LEU A C 1
ATOM 1441 O O . LEU A 1 180 ? 1.979 7.962 25.190 1.00 96.38 180 LEU A O 1
ATOM 1445 N N . THR A 1 181 ? 0.321 9.270 25.972 1.00 97.62 181 THR A N 1
ATOM 1446 C CA . THR A 1 181 ? 0.723 9.197 27.383 1.00 97.62 181 THR A CA 1
ATOM 1447 C C . THR A 1 181 ? 0.436 7.818 27.982 1.00 97.62 181 THR A C 1
ATOM 1449 O O . THR A 1 181 ? -0.396 7.050 27.486 1.00 97.62 181 THR A O 1
ATOM 1452 N N . ASP A 1 182 ? 1.077 7.496 29.107 1.00 97.44 182 ASP A N 1
ATOM 1453 C CA . ASP A 1 182 ? 0.812 6.238 29.815 1.00 97.44 182 ASP A CA 1
ATOM 1454 C C . ASP A 1 182 ? -0.633 6.123 30.312 1.00 97.44 182 ASP A C 1
ATOM 1456 O O . ASP A 1 182 ? -1.189 5.020 30.327 1.00 97.44 182 ASP A O 1
ATOM 1460 N N . GLU A 1 183 ? -1.260 7.249 30.667 1.00 97.94 183 GLU A N 1
ATOM 1461 C CA . GLU A 1 183 ? -2.680 7.303 31.025 1.00 97.94 183 GLU A CA 1
ATOM 1462 C C . GLU A 1 183 ? -3.560 6.916 29.837 1.00 97.94 183 GLU A C 1
ATOM 1464 O O . GLU A 1 183 ? -4.404 6.027 29.939 1.00 97.94 183 GLU A O 1
ATOM 1469 N N . GLN A 1 184 ? -3.314 7.521 28.675 1.00 98.19 184 GLN A N 1
ATOM 1470 C CA . GLN A 1 184 ? -4.054 7.230 27.450 1.00 98.19 184 GLN A CA 1
ATOM 1471 C C . GLN A 1 184 ? -3.905 5.759 27.045 1.00 98.19 184 GLN A C 1
ATOM 1473 O O . GLN A 1 184 ? -4.893 5.076 26.759 1.00 98.19 184 GLN A O 1
ATOM 1478 N N . ARG A 1 185 ? -2.683 5.216 27.112 1.00 98.06 185 ARG A N 1
ATOM 1479 C CA . ARG A 1 185 ? -2.438 3.785 26.882 1.00 98.06 185 ARG A CA 1
ATOM 1480 C C . ARG A 1 185 ? -3.202 2.920 27.886 1.00 98.06 185 ARG A C 1
ATOM 1482 O O . ARG A 1 185 ? -3.762 1.899 27.497 1.00 98.06 185 ARG A O 1
ATOM 1489 N N . ARG A 1 186 ? -3.270 3.308 29.166 1.00 97.81 186 ARG A N 1
ATOM 1490 C CA . ARG A 1 186 ? -4.044 2.585 30.193 1.00 97.81 186 ARG A CA 1
ATOM 1491 C C . ARG A 1 186 ? -5.545 2.613 29.912 1.00 97.81 186 ARG A C 1
ATOM 1493 O O . ARG A 1 186 ? -6.197 1.587 30.077 1.00 97.81 186 ARG A O 1
ATOM 1500 N N . CYS A 1 187 ? -6.080 3.737 29.443 1.00 98.25 187 CYS A N 1
ATOM 1501 C CA . CYS A 1 187 ? -7.474 3.840 29.024 1.00 98.25 187 CYS A CA 1
ATOM 1502 C C . CYS A 1 187 ? -7.796 2.893 27.861 1.00 98.25 187 CYS A C 1
ATOM 1504 O O . CYS A 1 187 ? -8.795 2.184 27.936 1.00 98.25 187 CYS A O 1
ATOM 1506 N N . LEU A 1 188 ? -6.931 2.804 26.844 1.00 98.19 188 LEU A N 1
ATOM 1507 C CA . LEU A 1 188 ? -7.116 1.857 25.736 1.00 98.19 188 LEU A CA 1
ATOM 1508 C C . LEU A 1 188 ? -7.023 0.389 26.185 1.00 98.19 188 LEU A C 1
ATOM 1510 O O . LEU A 1 188 ? -7.761 -0.446 25.667 1.00 98.19 188 LEU A O 1
ATOM 1514 N N . ARG A 1 189 ? -6.181 0.074 27.183 1.00 98.00 189 ARG A N 1
ATOM 1515 C CA . ARG A 1 189 ? -6.039 -1.294 27.724 1.00 98.00 189 ARG A CA 1
ATOM 1516 C C . ARG A 1 189 ? -7.329 -1.864 28.320 1.00 98.00 189 ARG A C 1
ATOM 1518 O O . ARG A 1 189 ? -7.448 -3.080 28.431 1.00 98.00 189 ARG A O 1
ATOM 1525 N N . LYS A 1 190 ? -8.310 -1.020 28.660 1.00 97.19 190 LYS A N 1
ATOM 1526 C CA . LYS A 1 190 ? -9.644 -1.464 29.106 1.00 97.19 190 LYS A CA 1
ATOM 1527 C C . LYS A 1 190 ? -10.390 -2.273 28.036 1.00 97.19 190 LYS A C 1
ATOM 1529 O O . LYS A 1 190 ? -11.292 -3.024 28.382 1.00 97.19 190 LYS A O 1
ATOM 1534 N N . PHE A 1 191 ? -10.005 -2.135 26.766 1.00 97.00 191 PHE A N 1
ATOM 1535 C CA . PHE A 1 191 ? -10.622 -2.817 25.624 1.00 97.00 191 PHE A CA 1
ATOM 1536 C C . PHE A 1 191 ? -9.782 -3.990 25.087 1.00 97.00 191 PHE A C 1
ATOM 1538 O O . PHE A 1 191 ? -10.082 -4.528 24.021 1.00 97.00 191 PHE A O 1
ATOM 1545 N N . GLY A 1 192 ? -8.709 -4.364 25.794 1.00 97.38 192 GLY A N 1
ATOM 1546 C CA . GLY A 1 192 ? -7.762 -5.409 25.400 1.00 97.38 192 GLY A CA 1
ATOM 1547 C C . GLY A 1 192 ? -6.351 -4.872 25.124 1.00 97.38 192 GLY A C 1
ATOM 1548 O O . GLY A 1 192 ? -6.040 -3.723 25.448 1.00 97.38 192 GLY A O 1
ATOM 1549 N N . PRO A 1 193 ? -5.459 -5.683 24.531 1.00 97.31 193 PRO A N 1
ATOM 1550 C CA . PRO A 1 193 ? -4.064 -5.304 24.328 1.00 97.31 193 PRO A CA 1
ATOM 1551 C C . PRO A 1 193 ? -3.896 -4.055 23.452 1.00 97.31 193 PRO A C 1
ATOM 1553 O O . PRO A 1 193 ? -4.561 -3.895 22.429 1.00 97.31 193 PRO A O 1
ATOM 1556 N N . VAL A 1 194 ? -2.954 -3.188 23.829 1.00 98.06 194 VAL A N 1
ATOM 1557 C CA . VAL A 1 194 ? -2.532 -2.041 23.012 1.00 98.06 194 VAL A CA 1
ATOM 1558 C C . VAL A 1 194 ? -1.248 -2.427 22.295 1.00 98.06 194 VAL A C 1
ATOM 1560 O O . VAL A 1 194 ? -0.214 -2.615 22.936 1.00 98.06 194 VAL A O 1
ATOM 1563 N N . ARG A 1 195 ? -1.331 -2.571 20.975 1.00 97.25 195 ARG A N 1
ATOM 1564 C CA . ARG A 1 195 ? -0.243 -3.046 20.112 1.00 97.25 195 ARG A CA 1
ATOM 1565 C C . ARG A 1 195 ? 0.342 -1.885 19.312 1.00 97.25 195 ARG A C 1
ATOM 1567 O O . ARG A 1 195 ? -0.363 -0.928 19.006 1.00 97.25 195 ARG A O 1
ATOM 1574 N N . CYS A 1 196 ? 1.612 -1.991 18.944 1.00 96.00 196 CYS A N 1
ATOM 1575 C CA . CYS A 1 196 ? 2.301 -1.077 18.034 1.00 96.00 196 CYS A CA 1
ATOM 1576 C C . CYS A 1 196 ? 3.007 -1.933 16.972 1.00 96.00 196 CYS A C 1
ATOM 1578 O O . CYS A 1 196 ? 3.580 -2.952 17.355 1.00 96.00 196 CYS A O 1
ATOM 1580 N N . PRO A 1 197 ? 2.971 -1.578 15.672 1.00 92.25 197 PRO A N 1
ATOM 1581 C CA . PRO A 1 197 ? 3.680 -2.336 14.647 1.00 92.25 197 PRO A CA 1
ATOM 1582 C C . PRO A 1 197 ? 5.171 -2.477 14.990 1.00 92.25 197 PRO A C 1
ATOM 1584 O O . PRO A 1 197 ? 5.883 -1.477 15.098 1.00 92.25 197 PRO A O 1
ATOM 1587 N N . HIS A 1 198 ? 5.638 -3.713 15.158 1.00 89.69 198 HIS A N 1
ATOM 1588 C CA . HIS A 1 198 ? 7.044 -4.041 15.376 1.00 89.69 198 HIS A CA 1
ATOM 1589 C C . HIS A 1 198 ? 7.358 -5.459 14.879 1.00 89.69 198 HIS A C 1
ATOM 1591 O O . HIS A 1 198 ? 6.465 -6.298 14.778 1.00 89.69 198 HIS A O 1
ATOM 1597 N N . GLY A 1 199 ? 8.637 -5.740 14.629 1.00 87.62 199 GLY A N 1
ATOM 1598 C CA . GLY A 1 199 ? 9.098 -7.068 14.218 1.00 87.62 199 GLY A CA 1
ATOM 1599 C C . GLY A 1 199 ? 8.917 -7.357 12.725 1.00 87.62 199 GLY A C 1
ATOM 1600 O O . GLY A 1 199 ? 8.902 -6.450 11.892 1.00 87.62 199 GLY A O 1
ATOM 1601 N N . SER A 1 200 ? 8.840 -8.644 12.403 1.00 86.00 200 SER A N 1
ATOM 1602 C CA . SER A 1 200 ? 8.660 -9.193 11.059 1.00 86.00 200 SER A CA 1
ATOM 1603 C C . SER A 1 200 ? 7.265 -8.914 10.486 1.00 86.00 200 SER A C 1
ATOM 1605 O O . SER A 1 200 ? 6.303 -8.643 11.209 1.00 86.00 200 SER A O 1
ATOM 1607 N N . LEU A 1 201 ? 7.123 -9.063 9.164 1.00 85.00 201 LEU A N 1
ATOM 1608 C CA . LEU A 1 201 ? 5.834 -8.913 8.480 1.00 85.00 201 LEU A CA 1
ATOM 1609 C C . LEU A 1 201 ? 4.754 -9.850 9.049 1.00 85.00 201 LEU A C 1
ATOM 1611 O O . LEU A 1 201 ? 3.608 -9.437 9.205 1.00 85.00 201 LEU A O 1
ATOM 1615 N N . SER A 1 202 ? 5.122 -11.089 9.392 1.00 87.56 202 SER A N 1
ATOM 1616 C CA . SER A 1 202 ? 4.190 -12.068 9.964 1.00 87.56 202 SER A CA 1
ATOM 1617 C C . SER A 1 202 ? 3.701 -11.660 11.355 1.00 87.56 202 SER A C 1
ATOM 1619 O O . SER A 1 202 ? 2.530 -11.856 11.687 1.00 87.56 202 SER A O 1
ATOM 1621 N N . GLU A 1 203 ? 4.570 -11.065 12.174 1.00 90.88 203 GLU A N 1
ATOM 1622 C CA . GLU A 1 203 ? 4.194 -10.560 13.497 1.00 90.88 203 GLU A CA 1
ATOM 1623 C C . GLU A 1 203 ? 3.247 -9.366 13.371 1.00 90.88 203 GLU A C 1
ATOM 1625 O O . GLU A 1 203 ? 2.188 -9.356 13.998 1.00 90.88 203 GLU A O 1
ATOM 1630 N N . VAL A 1 204 ? 3.559 -8.405 12.497 1.00 92.75 204 VAL A N 1
ATOM 1631 C CA . VAL A 1 204 ? 2.684 -7.254 12.219 1.00 92.75 204 VAL A CA 1
ATOM 1632 C C . VAL A 1 204 ? 1.322 -7.713 11.687 1.00 92.75 204 VAL A C 1
ATOM 1634 O O . VAL A 1 204 ? 0.286 -7.249 12.169 1.00 92.75 204 VAL A O 1
ATOM 1637 N N . ALA A 1 205 ? 1.294 -8.669 10.755 1.00 92.50 205 ALA A N 1
ATOM 1638 C CA . ALA A 1 205 ? 0.054 -9.245 10.242 1.00 92.50 205 ALA A CA 1
ATOM 1639 C C . ALA A 1 205 ? -0.763 -9.936 11.347 1.00 92.50 205 ALA A C 1
ATOM 1641 O O . ALA A 1 205 ? -1.978 -9.750 11.428 1.00 92.50 205 ALA A O 1
ATOM 1642 N N . THR A 1 206 ? -0.102 -10.665 12.251 1.00 93.00 206 THR A N 1
ATOM 1643 C CA . THR A 1 206 ? -0.744 -11.296 13.415 1.00 93.00 206 THR A CA 1
ATOM 1644 C C . THR A 1 206 ? -1.346 -10.251 14.356 1.00 93.00 206 THR A C 1
ATOM 1646 O O . THR A 1 206 ? -2.483 -10.402 14.813 1.00 93.00 206 THR A O 1
ATOM 1649 N N . MET A 1 207 ? -0.638 -9.148 14.615 1.00 95.31 207 MET A N 1
ATOM 1650 C CA . MET A 1 207 ? -1.165 -8.043 15.423 1.00 95.31 207 MET A CA 1
ATOM 1651 C C . MET A 1 207 ? -2.420 -7.427 14.793 1.00 95.31 207 MET A C 1
ATOM 1653 O O . MET A 1 207 ? -3.398 -7.181 15.503 1.00 95.31 207 MET A O 1
ATOM 1657 N N . LEU A 1 208 ? -2.433 -7.225 13.472 1.00 95.81 208 LEU A N 1
ATOM 1658 C CA . LEU A 1 208 ? -3.608 -6.720 12.757 1.00 95.81 208 LEU A CA 1
ATOM 1659 C C . LEU A 1 208 ? -4.771 -7.722 12.802 1.00 95.81 208 LEU A C 1
ATOM 1661 O O . LEU A 1 208 ? -5.910 -7.349 13.081 1.00 95.81 208 LEU A O 1
ATOM 1665 N N . ARG A 1 209 ? -4.504 -9.016 12.599 1.00 94.62 209 ARG A N 1
ATOM 1666 C CA . ARG A 1 209 ? -5.538 -10.062 12.646 1.00 94.62 209 ARG A CA 1
ATOM 1667 C C . ARG A 1 209 ? -6.162 -10.238 14.024 1.00 94.62 209 ARG A C 1
ATOM 1669 O O . ARG A 1 209 ? -7.345 -10.560 14.099 1.00 94.62 209 ARG A O 1
ATOM 1676 N N . THR A 1 210 ? -5.414 -9.976 15.090 1.00 95.38 210 THR A N 1
ATOM 1677 C CA . THR A 1 210 ? -5.876 -10.113 16.482 1.00 95.38 210 THR A CA 1
ATOM 1678 C C . THR A 1 210 ? -6.451 -8.825 17.079 1.00 95.38 210 THR A C 1
ATOM 1680 O O . THR A 1 210 ? -7.063 -8.880 18.143 1.00 95.38 210 THR A O 1
ATOM 1683 N N . SER A 1 211 ? -6.309 -7.671 16.420 1.00 97.62 211 SER A N 1
ATOM 1684 C CA . SER A 1 211 ? -6.828 -6.387 16.921 1.00 97.62 211 SER A CA 1
ATOM 1685 C C . SER A 1 211 ? -8.235 -6.093 16.405 1.00 97.62 211 SER A C 1
ATOM 1687 O O . SER A 1 211 ? -8.511 -6.309 15.231 1.00 97.62 211 SER A O 1
ATOM 1689 N N . LYS A 1 212 ? -9.131 -5.553 17.245 1.00 97.81 212 LYS A N 1
ATOM 1690 C CA . LYS A 1 212 ? -10.445 -5.057 16.776 1.00 97.81 212 LYS A CA 1
ATOM 1691 C C . LYS A 1 212 ? -10.312 -3.726 16.049 1.00 97.81 212 LYS A C 1
ATOM 1693 O O . LYS A 1 212 ? -10.946 -3.517 15.015 1.00 97.81 212 LYS A O 1
ATOM 1698 N N . TYR A 1 213 ? -9.486 -2.841 16.599 1.00 98.62 213 TYR A N 1
ATOM 1699 C CA . TYR A 1 213 ? -9.353 -1.464 16.141 1.00 98.62 213 TYR A CA 1
ATOM 1700 C C . TYR A 1 213 ? -7.949 -1.179 15.625 1.00 98.62 213 TYR A C 1
ATOM 1702 O O . TYR A 1 213 ? -6.967 -1.753 16.100 1.00 98.62 213 TYR A O 1
ATOM 1710 N N . TYR A 1 214 ? -7.866 -0.232 14.698 1.00 98.50 214 TYR A N 1
ATOM 1711 C CA . TYR A 1 214 ? -6.625 0.437 14.326 1.00 98.50 214 TYR A CA 1
ATOM 1712 C C . TYR A 1 214 ? -6.759 1.933 14.601 1.00 98.50 214 TYR A C 1
ATOM 1714 O O . TYR A 1 214 ? -7.783 2.513 14.249 1.00 98.50 214 TYR A O 1
ATOM 1722 N N . LEU A 1 215 ? -5.763 2.556 15.232 1.00 98.31 215 LEU A N 1
ATOM 1723 C CA . LEU A 1 215 ? -5.852 3.941 15.698 1.00 98.31 215 LEU A CA 1
ATOM 1724 C C . LEU A 1 215 ? -4.706 4.813 15.173 1.00 98.31 215 LEU A C 1
ATOM 1726 O O . LEU A 1 215 ? -3.533 4.493 15.373 1.00 98.31 215 LEU A O 1
ATOM 1730 N N . ARG A 1 216 ? -5.060 5.957 14.578 1.00 96.88 216 ARG A N 1
ATOM 1731 C CA . ARG A 1 216 ? -4.125 7.013 14.151 1.00 96.88 216 ARG A CA 1
ATOM 1732 C C . ARG A 1 216 ? -4.694 8.396 14.482 1.00 96.88 216 ARG A C 1
ATOM 1734 O O . ARG A 1 216 ? -5.697 8.790 13.897 1.00 96.88 216 ARG A O 1
ATOM 1741 N N . LEU A 1 217 ? -4.055 9.145 15.377 1.00 96.25 217 LEU A N 1
ATOM 1742 C CA . LEU A 1 217 ? -4.570 10.437 15.867 1.00 96.25 217 LEU A CA 1
ATOM 1743 C C . LEU A 1 217 ? -3.610 11.604 15.655 1.00 96.25 217 LEU A C 1
ATOM 1745 O O . LEU A 1 217 ? -4.059 12.682 15.276 1.00 96.25 217 LEU A O 1
ATOM 1749 N N . ASP A 1 218 ? -2.311 11.360 15.835 1.00 91.50 218 ASP A N 1
ATOM 1750 C CA . ASP A 1 218 ? -1.283 12.401 15.882 1.00 91.50 218 ASP A CA 1
ATOM 1751 C C . ASP A 1 218 ? -0.033 12.024 15.096 1.00 91.50 218 ASP A C 1
ATOM 1753 O O . ASP A 1 218 ? 0.308 10.846 14.989 1.00 91.50 218 ASP A O 1
ATOM 1757 N N . GLY A 1 219 ? 0.688 13.036 14.610 1.00 87.06 219 GLY A N 1
ATOM 1758 C CA . GLY A 1 219 ? 1.922 12.920 13.833 1.00 87.06 219 GLY A CA 1
ATOM 1759 C C . GLY A 1 219 ? 1.786 13.497 12.419 1.00 87.06 219 GLY A C 1
ATOM 1760 O O . GLY A 1 219 ? 0.779 14.113 12.072 1.00 87.06 219 GLY A O 1
ATOM 1761 N N . GLY A 1 220 ? 2.813 13.305 11.589 1.00 82.38 220 GLY A N 1
ATOM 1762 C CA . GLY A 1 220 ? 2.832 13.816 10.214 1.00 82.38 220 GLY A CA 1
ATOM 1763 C C . GLY A 1 220 ? 1.823 13.111 9.293 1.00 82.38 220 GLY A C 1
ATOM 1764 O O . GLY A 1 220 ? 1.411 11.980 9.576 1.00 82.38 220 GLY A O 1
ATOM 1765 N N . PRO A 1 221 ? 1.417 13.744 8.176 1.00 85.50 221 PRO A N 1
ATOM 1766 C CA . PRO A 1 221 ? 0.463 13.143 7.259 1.00 85.50 221 PRO A CA 1
ATOM 1767 C C . PRO A 1 221 ? 1.056 11.908 6.568 1.00 85.50 221 PRO A C 1
ATOM 1769 O O . PRO A 1 221 ? 2.066 11.999 5.872 1.00 85.50 221 PRO A O 1
ATOM 1772 N N . LEU A 1 222 ? 0.399 10.757 6.722 1.00 88.12 222 LEU A N 1
ATOM 1773 C CA . LEU A 1 222 ? 0.782 9.500 6.075 1.00 88.12 222 LEU A CA 1
ATOM 1774 C C . LEU A 1 222 ? -0.021 9.264 4.792 1.00 88.12 222 LEU A C 1
ATOM 1776 O O . LEU A 1 222 ? -1.147 9.740 4.632 1.00 88.12 222 LEU A O 1
ATOM 1780 N N . THR A 1 223 ? 0.536 8.482 3.868 1.00 86.50 223 THR A N 1
ATOM 1781 C CA . THR A 1 223 ? -0.186 8.037 2.663 1.00 86.50 223 THR A CA 1
ATOM 1782 C C . THR A 1 223 ? -1.335 7.088 2.993 1.00 86.50 223 THR A C 1
ATOM 1784 O O . THR A 1 223 ? -2.336 7.113 2.285 1.00 86.50 223 THR A O 1
ATOM 1787 N N . GLY A 1 224 ? -1.212 6.308 4.074 1.00 89.44 224 GLY A N 1
ATOM 1788 C CA . GLY A 1 224 ? -2.282 5.467 4.614 1.00 89.44 224 GLY A CA 1
ATOM 1789 C C . GLY A 1 224 ? -2.138 3.960 4.380 1.00 89.44 224 GLY A C 1
ATOM 1790 O O . GLY A 1 224 ? -3.100 3.243 4.621 1.00 89.44 224 GLY A O 1
ATOM 1791 N N . ASN A 1 225 ? -0.972 3.450 3.965 1.00 90.38 225 ASN A N 1
ATOM 1792 C CA . ASN A 1 225 ? -0.777 2.006 3.728 1.00 90.38 225 ASN A CA 1
ATOM 1793 C C . ASN A 1 225 ? -1.151 1.141 4.949 1.00 90.38 225 ASN A C 1
ATOM 1795 O O . ASN A 1 225 ? -1.928 0.202 4.814 1.00 90.38 225 ASN A O 1
ATOM 1799 N N . GLY A 1 226 ? -0.709 1.523 6.154 1.00 92.75 226 GLY A N 1
ATOM 1800 C CA . GLY A 1 226 ? -1.079 0.810 7.384 1.00 92.75 226 GLY A CA 1
ATOM 1801 C C . GLY A 1 226 ? -2.582 0.846 7.696 1.00 92.75 226 GLY A C 1
ATOM 1802 O O . GLY A 1 226 ? -3.117 -0.114 8.241 1.00 92.75 226 GLY A O 1
ATOM 1803 N N . GLN A 1 227 ? -3.291 1.912 7.298 1.00 95.31 227 GLN A N 1
ATOM 1804 C CA . GLN A 1 227 ? -4.752 1.981 7.416 1.00 95.31 227 GLN A CA 1
ATOM 1805 C C . GLN A 1 227 ?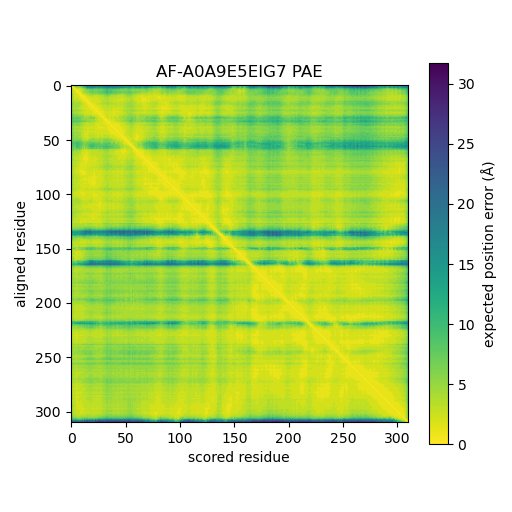 -5.428 1.022 6.428 1.00 95.31 227 GLN A C 1
ATOM 1807 O O . GLN A 1 227 ? -6.361 0.323 6.815 1.00 95.31 227 GLN A O 1
ATOM 1812 N N . VAL A 1 228 ? -4.952 0.964 5.177 1.00 94.94 228 VAL A N 1
ATOM 1813 C CA . VAL A 1 228 ? -5.440 0.005 4.171 1.00 94.94 228 VAL A CA 1
ATOM 1814 C C . VAL A 1 228 ? -5.268 -1.420 4.692 1.00 94.94 228 VAL A C 1
ATOM 1816 O O . VAL A 1 228 ? -6.243 -2.162 4.763 1.00 94.94 228 VAL A O 1
ATOM 1819 N N . GLU A 1 229 ? -4.060 -1.782 5.123 1.00 94.81 229 GLU A N 1
ATOM 1820 C CA . GLU A 1 229 ? -3.743 -3.114 5.651 1.00 94.81 229 GLU A CA 1
ATOM 1821 C C . GLU A 1 229 ? -4.602 -3.472 6.862 1.00 94.81 229 GLU A C 1
ATOM 1823 O O . GLU A 1 229 ? -5.139 -4.575 6.927 1.00 94.81 229 GLU A O 1
ATOM 1828 N N . ALA A 1 230 ? -4.812 -2.532 7.785 1.00 96.19 230 ALA A N 1
ATOM 1829 C CA . ALA A 1 230 ? -5.660 -2.766 8.942 1.00 96.19 230 ALA A CA 1
ATOM 1830 C C . ALA A 1 230 ? -7.120 -3.029 8.576 1.00 96.19 230 ALA A C 1
ATOM 1832 O O . ALA A 1 230 ? -7.715 -3.965 9.113 1.00 96.19 230 ALA A O 1
ATOM 1833 N N . ILE A 1 231 ? -7.694 -2.244 7.662 1.00 96.88 231 ILE A N 1
ATOM 1834 C CA . ILE A 1 231 ? -9.077 -2.447 7.216 1.00 96.88 231 ILE A CA 1
ATOM 1835 C C . ILE A 1 231 ? -9.208 -3.802 6.510 1.00 96.88 231 ILE A C 1
ATOM 1837 O O . ILE A 1 231 ? -10.118 -4.566 6.832 1.00 96.88 231 ILE A O 1
ATOM 1841 N N . MET A 1 232 ? -8.276 -4.139 5.610 1.00 95.19 232 MET A N 1
ATOM 1842 C CA . MET A 1 232 ? -8.294 -5.414 4.880 1.00 95.19 232 MET A CA 1
ATOM 1843 C C . MET A 1 232 ? -8.069 -6.625 5.797 1.00 95.19 232 MET A C 1
ATOM 1845 O O . MET A 1 232 ? -8.691 -7.665 5.599 1.00 95.19 232 MET A O 1
ATOM 1849 N N . ALA A 1 233 ? -7.257 -6.482 6.850 1.00 94.75 233 ALA A N 1
ATOM 1850 C CA . ALA A 1 233 ? -7.087 -7.493 7.896 1.00 94.75 233 ALA A CA 1
ATOM 1851 C C . ALA A 1 233 ? -8.344 -7.675 8.769 1.00 94.75 233 ALA A C 1
ATOM 1853 O O . ALA A 1 233 ? -8.462 -8.679 9.482 1.00 94.75 233 ALA A O 1
ATOM 1854 N N . GLY A 1 234 ? -9.276 -6.718 8.704 1.00 95.31 234 GLY A N 1
ATOM 1855 C CA . GLY A 1 234 ? -10.583 -6.740 9.348 1.00 95.31 234 GLY A CA 1
ATOM 1856 C C . GLY A 1 234 ? -10.746 -5.745 10.496 1.00 95.31 234 GLY A C 1
ATOM 1857 O O . GLY A 1 234 ? -11.773 -5.785 11.163 1.00 95.31 234 GLY A O 1
ATOM 1858 N N . CYS A 1 235 ? -9.772 -4.891 10.813 1.00 97.56 235 CYS A N 1
ATOM 1859 C CA . CYS A 1 235 ? -9.913 -3.881 11.871 1.00 97.56 235 CYS A CA 1
ATOM 1860 C C . CYS A 1 235 ? -10.942 -2.804 11.495 1.00 97.56 235 CYS A C 1
ATOM 1862 O O . CYS A 1 235 ? -11.078 -2.456 10.324 1.00 97.56 235 CYS A O 1
ATOM 1864 N N . LEU A 1 236 ? -11.594 -2.205 12.496 1.00 98.44 236 LEU A N 1
ATOM 1865 C CA . LEU A 1 236 ? -12.207 -0.886 12.333 1.00 98.44 236 LEU A CA 1
ATOM 1866 C C . LEU A 1 236 ? -11.122 0.179 12.541 1.00 98.44 236 LEU A C 1
ATOM 1868 O O . LEU A 1 236 ? -10.597 0.333 13.647 1.00 98.44 236 LEU A O 1
ATOM 1872 N N . ALA A 1 237 ? -10.757 0.899 11.483 1.00 98.25 237 ALA A N 1
ATOM 1873 C CA . ALA A 1 237 ? -9.749 1.947 11.553 1.00 98.25 23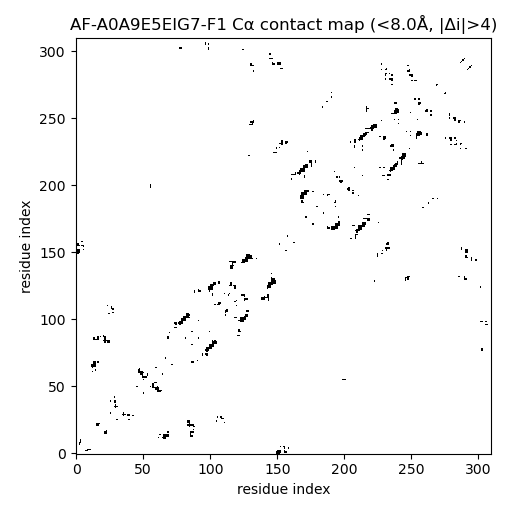7 ALA A CA 1
ATOM 1874 C C . ALA A 1 237 ? -10.384 3.282 11.957 1.00 98.25 237 ALA A C 1
ATOM 1876 O O . ALA A 1 237 ? -11.167 3.856 11.201 1.00 98.25 237 ALA A O 1
ATOM 1877 N N . LEU A 1 238 ? -10.005 3.783 13.131 1.00 98.44 238 LEU A N 1
ATOM 1878 C CA . LEU A 1 238 ? -10.400 5.074 13.681 1.00 98.44 238 LEU A CA 1
ATOM 1879 C C . LEU A 1 238 ? -9.239 6.059 13.579 1.00 98.44 238 LEU A C 1
ATOM 1881 O O . LEU A 1 238 ? -8.076 5.698 13.785 1.00 98.44 238 LEU A O 1
ATOM 1885 N N . GLY A 1 239 ? -9.535 7.324 13.305 1.00 97.06 239 GLY A N 1
ATOM 1886 C CA . GLY A 1 239 ? -8.465 8.307 13.303 1.00 97.06 239 GLY A CA 1
ATOM 1887 C C . GLY A 1 239 ? -8.807 9.696 12.816 1.00 97.06 239 GLY A C 1
ATOM 1888 O O . GLY A 1 239 ? -9.918 9.964 12.354 1.00 97.06 239 GLY A O 1
ATOM 1889 N N . ASN A 1 240 ? -7.809 10.570 12.923 1.00 96.69 240 ASN A N 1
ATOM 1890 C CA . ASN A 1 240 ? -7.913 11.974 12.567 1.00 96.69 240 ASN A CA 1
ATOM 1891 C C . ASN A 1 240 ? -7.585 12.152 11.076 1.00 96.69 240 ASN A C 1
ATOM 1893 O O . ASN A 1 240 ? -6.427 11.957 10.690 1.00 96.69 240 ASN A O 1
ATOM 1897 N N . PRO A 1 241 ? -8.537 12.574 10.220 1.00 94.81 241 PRO A N 1
ATOM 1898 C CA . PRO A 1 241 ? -8.292 12.752 8.789 1.00 94.81 241 PRO A CA 1
ATOM 1899 C C . PRO A 1 241 ? -7.182 13.757 8.456 1.00 94.81 241 PRO A C 1
ATOM 1901 O O . PRO A 1 241 ? -6.640 13.719 7.351 1.00 94.81 241 PRO A O 1
ATOM 1904 N N . SER A 1 242 ? -6.832 14.659 9.380 1.00 93.94 242 SER A N 1
ATOM 1905 C CA . SER A 1 242 ? -5.719 15.599 9.199 1.00 93.94 242 SER A CA 1
ATOM 1906 C C . SER A 1 242 ? -4.353 14.897 9.134 1.00 93.94 242 SER A C 1
ATOM 1908 O O . SER A 1 242 ? -3.450 15.385 8.457 1.00 93.94 242 SER A O 1
ATOM 1910 N N . THR A 1 243 ? -4.231 13.709 9.737 1.00 93.75 243 THR A N 1
ATOM 1911 C CA . THR A 1 243 ? -3.004 12.892 9.755 1.00 93.75 243 THR A CA 1
ATOM 1912 C C . THR A 1 243 ? -2.830 12.009 8.518 1.00 93.75 243 THR A C 1
ATOM 1914 O O . THR A 1 243 ? -1.901 11.200 8.456 1.00 93.75 243 THR A O 1
ATOM 1917 N N . PHE A 1 244 ? -3.694 12.166 7.510 1.00 93.06 244 PHE A N 1
ATOM 1918 C CA . PHE A 1 244 ? -3.630 11.419 6.259 1.00 93.06 244 PHE A CA 1
ATOM 1919 C C . PHE A 1 244 ? -3.626 12.340 5.040 1.00 93.06 244 PHE A C 1
ATOM 1921 O O . PHE A 1 244 ? -4.425 13.274 4.915 1.00 93.06 244 PHE A O 1
ATOM 1928 N N . VAL A 1 245 ? -2.766 12.004 4.078 1.00 88.94 245 VAL A N 1
ATOM 1929 C CA . VAL A 1 245 ? -2.804 12.563 2.721 1.00 88.94 245 VAL A CA 1
ATOM 1930 C C . VAL A 1 245 ? -4.047 12.059 1.982 1.00 88.94 245 VAL A C 1
ATOM 1932 O O . VAL A 1 245 ? -4.692 12.818 1.259 1.00 88.94 245 VAL A O 1
ATOM 1935 N N . GLN A 1 246 ? -4.395 10.780 2.165 1.00 89.38 246 GLN A N 1
ATOM 1936 C CA . GLN A 1 246 ? -5.571 10.145 1.571 1.00 89.38 246 GLN A CA 1
ATOM 1937 C C . GLN A 1 246 ? -6.635 9.921 2.644 1.00 89.38 246 GLN A C 1
ATOM 1939 O O . GLN A 1 246 ? -6.467 9.110 3.542 1.00 89.38 246 GLN A O 1
ATOM 1944 N N . ARG A 1 247 ? -7.756 10.639 2.547 1.00 91.94 247 ARG A N 1
ATOM 1945 C CA . ARG A 1 247 ? -8.818 10.628 3.575 1.00 91.94 247 ARG A CA 1
ATOM 1946 C C . ARG A 1 247 ? -10.002 9.730 3.218 1.00 91.94 247 ARG A C 1
ATOM 1948 O O . ARG A 1 247 ? -11.032 9.748 3.878 1.00 91.94 247 ARG A O 1
ATOM 1955 N N . SER A 1 248 ? -9.873 8.983 2.130 1.00 91.50 248 SER A N 1
ATOM 1956 C CA . SER A 1 248 ? -10.998 8.347 1.436 1.00 91.50 248 SER A CA 1
ATOM 1957 C C . SER A 1 248 ? -11.577 7.145 2.164 1.00 91.50 248 SER A C 1
ATOM 1959 O O . SER A 1 248 ? -12.679 6.725 1.830 1.00 91.50 248 SER A O 1
ATOM 1961 N N . LEU A 1 249 ? -10.830 6.603 3.126 1.00 94.38 249 LEU A N 1
ATOM 1962 C CA . LEU A 1 249 ? -11.192 5.414 3.893 1.00 94.38 249 LEU A CA 1
ATOM 1963 C C . LEU A 1 249 ? -11.980 5.746 5.167 1.00 94.38 249 LEU A C 1
ATOM 1965 O O . LEU A 1 249 ? -12.429 4.843 5.868 1.00 94.38 249 LEU A O 1
ATOM 1969 N N . PHE A 1 250 ? -12.156 7.033 5.477 1.00 95.06 250 PHE A N 1
ATOM 1970 C CA . PHE A 1 250 ? -12.974 7.460 6.603 1.00 95.06 250 PHE A CA 1
ATOM 1971 C C . PHE A 1 250 ? -14.457 7.509 6.225 1.00 95.06 250 PHE A C 1
ATOM 1973 O O . PHE A 1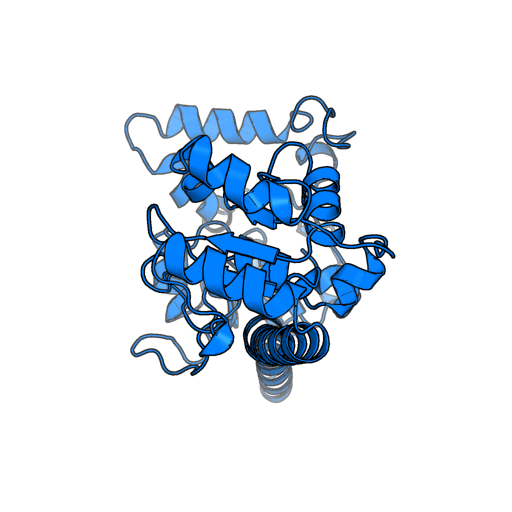 250 ? -14.858 8.135 5.241 1.00 95.06 250 PHE A O 1
ATOM 1980 N N . THR A 1 251 ? -15.279 6.896 7.069 1.00 94.19 251 THR A N 1
ATOM 1981 C CA . THR A 1 251 ? -16.723 7.136 7.183 1.00 94.19 251 THR A CA 1
ATOM 1982 C C . THR A 1 251 ? -17.002 8.078 8.365 1.00 94.19 251 THR A C 1
ATOM 1984 O O . THR A 1 251 ? -16.150 8.197 9.255 1.00 94.19 251 THR A O 1
ATOM 1987 N N . PRO A 1 252 ? -18.190 8.709 8.453 1.00 94.06 252 PRO A N 1
ATOM 1988 C CA . PRO A 1 252 ? -18.548 9.547 9.600 1.00 94.06 252 PRO A CA 1
ATOM 1989 C C . PRO A 1 252 ? -18.397 8.849 10.962 1.00 94.06 252 PRO A C 1
ATOM 1991 O O . PRO A 1 252 ? -18.009 9.491 11.940 1.00 94.06 252 PRO A O 1
ATOM 1994 N N . GLN A 1 253 ? -18.633 7.531 11.047 1.00 95.44 253 GLN A N 1
ATOM 1995 C CA . GLN A 1 253 ? -18.485 6.815 12.320 1.00 95.44 253 GLN A CA 1
ATOM 1996 C C . GLN A 1 253 ? -17.010 6.617 12.711 1.00 95.44 253 GLN A C 1
ATOM 1998 O O . GLN A 1 253 ? -16.710 6.533 13.901 1.00 95.44 253 GLN A O 1
ATOM 2003 N N . THR A 1 254 ? -16.091 6.614 11.743 1.00 97.50 254 THR A N 1
ATOM 2004 C CA . THR A 1 254 ? -14.663 6.295 11.951 1.00 97.50 254 THR A CA 1
ATOM 2005 C C . THR A 1 254 ? -13.750 7.503 12.176 1.00 97.50 254 THR A C 1
ATOM 2007 O O . THR A 1 254 ? -12.604 7.347 12.598 1.00 97.50 254 THR A O 1
ATOM 2010 N N . VAL A 1 255 ? -14.237 8.718 11.916 1.00 97.81 255 VAL A N 1
ATOM 2011 C CA . VAL A 1 255 ? -13.477 9.949 12.173 1.00 97.81 255 VAL A CA 1
ATOM 2012 C C . VAL A 1 255 ? -13.354 10.173 13.677 1.00 97.81 255 VAL A C 1
ATOM 2014 O O . VAL A 1 255 ? -14.366 10.299 14.357 1.00 97.81 255 VAL A O 1
ATOM 2017 N N . ALA A 1 256 ? -12.129 10.269 14.186 1.00 97.38 256 ALA A N 1
ATOM 2018 C CA . ALA A 1 256 ? -11.821 10.644 15.563 1.00 97.38 256 ALA A CA 1
ATOM 2019 C C . ALA A 1 256 ? -10.696 11.684 15.548 1.00 97.38 256 ALA A C 1
ATOM 2021 O O . ALA A 1 256 ? -9.580 11.374 15.146 1.00 97.38 256 ALA A O 1
ATOM 2022 N N . VAL A 1 257 ? -10.996 12.929 15.917 1.00 96.25 257 VAL A N 1
ATOM 2023 C CA . VAL A 1 257 ? -10.049 14.050 15.758 1.00 96.25 257 VAL A CA 1
ATOM 2024 C C . VAL A 1 257 ? -9.010 14.137 16.876 1.00 96.25 257 VAL A C 1
ATOM 2026 O O . VAL A 1 257 ? -7.971 14.758 16.685 1.00 96.25 257 VAL A O 1
ATOM 2029 N N . ASP A 1 258 ? -9.271 13.476 18.000 1.00 97.00 258 ASP A N 1
ATOM 2030 C CA . ASP A 1 258 ? -8.426 13.439 19.187 1.00 97.00 258 ASP A CA 1
ATOM 2031 C C . ASP A 1 258 ? -8.635 12.125 19.963 1.00 97.00 258 ASP A C 1
ATOM 2033 O O . ASP A 1 258 ? -9.444 11.260 19.595 1.00 97.00 258 ASP A O 1
ATOM 2037 N N . PHE A 1 259 ? -7.873 11.967 21.047 1.00 98.25 259 PHE A N 1
ATOM 2038 C CA . PHE A 1 259 ? -7.925 10.781 21.895 1.00 98.25 259 PHE A CA 1
ATOM 2039 C C . PHE A 1 259 ? -9.278 10.595 22.590 1.00 98.25 259 PHE A C 1
ATOM 2041 O O . PHE A 1 259 ? -9.760 9.468 22.686 1.00 98.25 259 PHE A O 1
ATOM 2048 N N . GLU A 1 260 ? -9.901 11.673 23.063 1.00 98.06 260 GLU A N 1
ATOM 2049 C CA . GLU A 1 260 ? -11.171 11.610 23.795 1.00 98.06 260 GLU A CA 1
ATOM 2050 C C . GLU A 1 260 ? -12.297 11.107 22.891 1.00 98.06 260 GLU A C 1
ATOM 2052 O O . GLU A 1 260 ? -13.006 10.159 23.240 1.00 98.06 260 GLU A O 1
ATOM 2057 N N . THR A 1 261 ? -12.389 11.657 21.681 1.00 97.88 261 THR A N 1
ATOM 2058 C CA . THR A 1 261 ? -13.337 11.231 20.649 1.00 97.88 261 THR A CA 1
ATOM 2059 C C . THR A 1 261 ? -13.100 9.774 20.252 1.00 97.88 261 THR A C 1
ATOM 2061 O O . THR A 1 261 ? -14.053 9.007 20.085 1.00 97.88 261 THR A O 1
ATOM 2064 N N . ALA A 1 262 ? -11.836 9.360 20.108 1.00 98.31 262 ALA A N 1
ATOM 2065 C CA . ALA A 1 262 ? -11.499 7.971 19.805 1.00 98.31 262 ALA A CA 1
ATOM 2066 C C . ALA A 1 262 ? -11.941 7.025 20.928 1.00 98.31 262 ALA A C 1
ATOM 2068 O O . ALA A 1 262 ? -12.559 5.995 20.657 1.00 98.31 262 ALA A O 1
ATOM 2069 N N . LEU A 1 263 ? -11.671 7.389 22.183 1.00 98.44 263 LEU A N 1
ATOM 2070 C CA . LEU A 1 263 ? -12.031 6.596 23.354 1.00 98.44 263 LEU A CA 1
ATOM 2071 C C . LEU A 1 263 ? -13.550 6.448 23.490 1.00 98.44 263 LEU A C 1
ATOM 2073 O O . LEU A 1 263 ? -14.036 5.342 23.721 1.00 98.44 263 LEU A O 1
ATOM 2077 N N . GLN A 1 264 ? -14.300 7.536 23.294 1.00 98.31 264 GLN A N 1
ATOM 2078 C CA . GLN A 1 264 ? -15.766 7.523 23.292 1.00 98.31 264 GLN A CA 1
ATOM 2079 C C . GLN A 1 264 ? -16.317 6.577 22.221 1.00 98.31 264 GLN A C 1
ATOM 2081 O O . GLN A 1 264 ? -17.204 5.773 22.506 1.00 98.31 264 GLN A O 1
ATOM 2086 N N . LYS A 1 265 ? -15.760 6.620 21.004 1.00 98.50 265 LYS A N 1
ATOM 2087 C CA . LYS A 1 265 ? -16.170 5.737 19.901 1.00 98.50 265 LYS A CA 1
ATOM 2088 C C . LYS A 1 265 ? -15.869 4.274 20.186 1.00 98.50 265 LYS A C 1
ATOM 2090 O O . LYS A 1 265 ? -16.751 3.442 20.005 1.00 98.50 265 LYS A O 1
ATOM 2095 N N . ILE A 1 266 ? -14.668 3.956 20.668 1.00 98.56 266 ILE A N 1
ATOM 2096 C CA . ILE A 1 266 ? -14.319 2.580 21.045 1.00 98.56 266 ILE A CA 1
ATOM 2097 C C . ILE A 1 266 ? -15.256 2.088 22.156 1.00 98.56 266 ILE A C 1
ATOM 2099 O O . ILE A 1 266 ? -15.828 1.011 22.034 1.00 98.56 266 ILE A O 1
ATOM 2103 N N . SER A 1 267 ? -15.498 2.895 23.193 1.00 98.44 267 SER A N 1
ATOM 2104 C CA . SER A 1 267 ? -16.413 2.531 24.283 1.00 98.44 267 SER A CA 1
ATOM 2105 C C . SER A 1 267 ? -17.846 2.294 23.796 1.00 98.44 267 SER A C 1
ATOM 2107 O O . SER A 1 267 ? -18.510 1.365 24.263 1.00 98.44 267 SER A O 1
ATOM 2109 N N . PHE A 1 268 ? -18.325 3.119 22.861 1.00 98.56 268 PHE A N 1
ATOM 2110 C CA . PHE A 1 268 ? -19.626 2.935 22.225 1.00 98.56 268 PHE A CA 1
ATOM 2111 C C . PHE A 1 268 ? -19.681 1.602 21.473 1.00 98.56 268 PHE A C 1
ATOM 2113 O O . PHE A 1 268 ? -20.604 0.825 21.694 1.00 98.56 268 PHE A O 1
ATOM 2120 N N . PHE A 1 269 ? -18.684 1.303 20.641 1.00 98.44 269 PHE A N 1
ATOM 2121 C CA . PHE A 1 269 ? -18.646 0.073 19.850 1.00 98.44 269 PHE A CA 1
ATOM 2122 C C . PHE A 1 269 ? -18.502 -1.197 20.692 1.00 98.44 269 PHE A C 1
ATOM 2124 O O . PHE A 1 269 ? -19.131 -2.204 20.377 1.00 98.44 269 PHE A O 1
ATOM 2131 N N . GLU A 1 270 ? -17.754 -1.153 21.795 1.00 98.00 270 GLU A N 1
ATOM 2132 C CA . GLU A 1 270 ? -17.685 -2.281 22.733 1.00 98.00 270 GLU A CA 1
ATOM 2133 C C . GLU A 1 270 ? -19.030 -2.548 23.423 1.00 98.00 270 GLU A C 1
ATOM 2135 O O . GLU A 1 270 ? -19.349 -3.697 23.717 1.00 98.00 270 GLU A O 1
ATOM 2140 N N . SER A 1 271 ? -19.845 -1.509 23.626 1.00 98.19 271 SER A N 1
ATOM 2141 C CA . SER A 1 271 ? -21.201 -1.649 24.180 1.00 98.19 271 SER A CA 1
ATOM 2142 C C . SER A 1 271 ? -22.252 -1.984 23.114 1.00 98.19 271 SER A C 1
ATOM 2144 O O . SER A 1 271 ? -23.343 -2.431 23.455 1.00 98.19 271 SER A O 1
ATOM 2146 N N . ASN A 1 272 ? -21.932 -1.785 21.830 1.00 98.31 272 ASN A N 1
ATOM 2147 C CA . ASN A 1 272 ? -22.848 -1.954 20.702 1.00 98.31 272 ASN A CA 1
ATOM 2148 C C . ASN A 1 272 ? -22.180 -2.758 19.562 1.00 98.31 272 ASN A C 1
ATOM 2150 O O . ASN A 1 272 ? -21.807 -2.194 18.527 1.00 98.31 272 ASN A O 1
ATOM 2154 N N . PRO A 1 273 ? -22.030 -4.091 19.709 1.00 96.62 273 PRO A N 1
ATOM 2155 C CA . PRO A 1 273 ? -21.312 -4.922 18.736 1.00 96.62 273 PRO A CA 1
ATOM 2156 C C . PRO A 1 273 ? -21.919 -4.922 17.324 1.00 96.62 273 PRO A C 1
ATOM 2158 O O . PRO A 1 273 ? -21.197 -5.068 16.338 1.00 96.62 273 PRO A O 1
ATOM 2161 N N . THR A 1 274 ? -23.238 -4.743 17.205 1.00 98.06 274 THR A N 1
ATOM 2162 C CA . THR A 1 274 ? -23.921 -4.650 15.903 1.00 98.06 274 THR A CA 1
ATOM 2163 C C . THR A 1 274 ? -23.511 -3.388 15.142 1.00 98.06 274 THR A C 1
ATOM 2165 O O . THR A 1 274 ? -23.252 -3.448 13.937 1.00 98.06 274 THR A O 1
ATOM 2168 N N . ASP A 1 275 ? -23.396 -2.253 15.836 1.00 98.38 275 ASP A N 1
ATOM 2169 C CA . ASP A 1 275 ? -22.931 -0.994 15.250 1.00 98.38 275 ASP A CA 1
ATOM 2170 C C . ASP A 1 275 ? -21.454 -1.064 14.859 1.00 98.38 275 ASP A C 1
ATOM 2172 O O . ASP A 1 275 ? -21.077 -0.579 13.792 1.00 98.38 275 ASP A O 1
ATOM 2176 N N . LEU A 1 276 ? -20.627 -1.729 15.675 1.00 98.06 276 LEU A N 1
ATOM 2177 C CA . LEU A 1 276 ? -19.227 -2.010 15.345 1.00 98.06 276 LEU A CA 1
ATOM 2178 C C . LEU A 1 276 ? -19.122 -2.778 14.027 1.00 98.06 276 LEU A C 1
ATOM 2180 O O . LEU A 1 276 ? -18.396 -2.370 13.120 1.00 98.06 276 LEU A O 1
ATOM 2184 N N . GLU A 1 277 ? -19.860 -3.880 13.907 1.00 97.56 277 GLU A N 1
ATOM 2185 C CA . GLU A 1 277 ? -19.808 -4.728 12.720 1.00 97.56 277 GLU A CA 1
ATOM 2186 C C . GLU A 1 277 ? -20.343 -4.009 11.476 1.00 97.56 277 GLU A C 1
ATOM 2188 O O . GLU A 1 277 ? -19.804 -4.178 10.380 1.00 97.56 277 GLU A O 1
ATOM 2193 N N . THR A 1 278 ? -21.360 -3.163 11.643 1.00 98.25 278 THR A N 1
ATOM 2194 C CA . THR A 1 278 ? -21.903 -2.324 10.566 1.00 98.25 278 THR A CA 1
ATOM 2195 C C . THR A 1 278 ? -20.863 -1.314 10.086 1.00 98.25 278 THR A C 1
ATOM 2197 O O . THR A 1 278 ? -20.519 -1.314 8.903 1.00 98.25 278 THR A O 1
ATOM 2200 N N . ALA A 1 279 ? -20.276 -0.529 10.995 1.00 98.38 279 ALA A N 1
ATOM 2201 C CA . ALA A 1 279 ? -19.245 0.454 10.659 1.00 98.38 279 ALA A CA 1
ATOM 2202 C C . ALA A 1 279 ? -18.015 -0.203 10.007 1.00 98.38 279 ALA A C 1
ATOM 2204 O O . ALA A 1 279 ? -17.453 0.319 9.041 1.00 98.38 279 ALA A O 1
ATOM 2205 N N . ARG A 1 280 ? -17.619 -1.385 10.495 1.00 97.75 280 ARG A N 1
ATOM 2206 C CA . ARG A 1 280 ? -16.498 -2.166 9.956 1.00 97.75 280 ARG A CA 1
ATOM 2207 C C . ARG A 1 280 ? -16.771 -2.627 8.528 1.00 97.75 280 ARG A C 1
ATOM 2209 O O . ARG A 1 280 ? -15.912 -2.461 7.664 1.00 97.75 280 ARG A O 1
ATOM 2216 N N . LYS A 1 281 ? -17.959 -3.179 8.260 1.00 97.31 281 LYS A N 1
ATOM 2217 C CA . LYS A 1 281 ? -18.373 -3.595 6.911 1.00 97.31 281 LYS A CA 1
ATOM 2218 C C . LYS A 1 281 ? -18.456 -2.411 5.953 1.00 97.31 281 LYS A C 1
ATOM 2220 O O . LYS A 1 281 ? -17.960 -2.514 4.835 1.00 97.31 281 LYS A O 1
ATOM 2225 N N . GLU A 1 282 ? -19.034 -1.292 6.382 1.00 97.44 282 GLU A N 1
ATOM 2226 C CA . GLU A 1 282 ? -19.117 -0.073 5.569 1.00 97.44 282 GLU A CA 1
ATOM 2227 C C . GLU A 1 282 ? -17.726 0.444 5.183 1.00 97.44 282 GLU A C 1
ATOM 2229 O O . GLU A 1 282 ? -17.462 0.703 4.005 1.00 97.44 282 GLU A O 1
ATOM 2234 N N . GLN A 1 283 ? -16.811 0.536 6.152 1.00 97.62 283 GLN A N 1
ATOM 2235 C CA . GLN A 1 283 ? -15.433 0.949 5.897 1.00 97.62 283 GLN A CA 1
ATOM 2236 C C . GLN A 1 283 ? -14.703 -0.038 4.974 1.00 97.62 283 GLN A C 1
ATOM 2238 O O . GLN A 1 283 ? -14.006 0.392 4.051 1.00 97.62 283 GLN A O 1
ATOM 2243 N N . LEU A 1 284 ? -14.897 -1.345 5.175 1.00 97.00 284 LEU A N 1
ATOM 2244 C CA . LEU A 1 284 ? -14.314 -2.377 4.321 1.00 97.00 284 LEU A CA 1
ATOM 2245 C C . LEU A 1 284 ? -14.796 -2.256 2.873 1.00 97.00 284 LEU A C 1
ATOM 2247 O O . LEU A 1 284 ? -13.972 -2.300 1.969 1.00 97.00 284 LEU A O 1
ATOM 2251 N N . VAL A 1 285 ? -16.093 -2.040 2.631 1.00 96.12 285 VAL A N 1
ATOM 2252 C CA . VAL A 1 285 ? -16.639 -1.862 1.271 1.00 96.12 285 VAL A CA 1
ATOM 2253 C C . VAL A 1 285 ? -15.983 -0.678 0.557 1.00 96.12 285 VAL A C 1
ATOM 2255 O O . VAL A 1 285 ? -15.630 -0.780 -0.621 1.00 96.12 285 VAL A O 1
ATOM 2258 N N . VAL A 1 286 ? -15.784 0.440 1.263 1.00 95.31 286 VAL A N 1
ATOM 2259 C CA . VAL A 1 286 ? -15.095 1.613 0.707 1.00 95.31 286 VAL A CA 1
ATOM 2260 C C . VAL A 1 286 ? -13.638 1.285 0.391 1.00 95.31 286 VAL A C 1
ATOM 2262 O O . VAL A 1 286 ? -13.172 1.597 -0.707 1.00 95.31 286 VAL A O 1
ATOM 2265 N N . ALA A 1 287 ? -12.926 0.649 1.323 1.00 95.06 287 ALA A N 1
ATOM 2266 C CA . ALA A 1 287 ? -11.530 0.284 1.133 1.00 95.06 287 ALA A CA 1
ATOM 2267 C C . ALA A 1 287 ? -11.362 -0.704 -0.028 1.00 95.06 287 ALA A C 1
ATOM 2269 O O . ALA A 1 287 ? -10.577 -0.431 -0.927 1.00 95.06 287 ALA A O 1
ATOM 2270 N N . GLU A 1 288 ? -12.154 -1.773 -0.083 1.00 94.44 288 GLU A N 1
ATOM 2271 C CA . GLU A 1 288 ? -12.206 -2.747 -1.183 1.00 94.44 288 GLU A CA 1
ATOM 2272 C C . GLU A 1 288 ? -12.386 -2.074 -2.541 1.00 94.44 288 GLU A C 1
ATOM 2274 O O . GLU A 1 288 ? -11.631 -2.317 -3.486 1.00 94.44 288 GLU A O 1
ATOM 2279 N N . PHE A 1 289 ? -13.364 -1.175 -2.642 1.00 94.06 289 PHE A N 1
ATOM 2280 C CA . PHE A 1 289 ? -13.624 -0.474 -3.889 1.00 94.06 289 PHE A CA 1
ATOM 2281 C C . PHE A 1 289 ? -12.445 0.413 -4.306 1.00 94.06 289 PHE A C 1
ATOM 2283 O O . PHE A 1 289 ? -11.960 0.316 -5.433 1.00 94.06 289 PHE A O 1
ATOM 2290 N N . VAL A 1 290 ? -11.988 1.281 -3.403 1.00 92.69 290 VAL A N 1
ATOM 2291 C CA . VAL A 1 290 ? -11.012 2.338 -3.698 1.00 92.69 290 VAL A CA 1
ATOM 2292 C C . VAL A 1 290 ? -9.590 1.790 -3.842 1.00 92.69 290 VAL A C 1
ATOM 2294 O O . VAL A 1 290 ? -8.829 2.303 -4.665 1.00 92.69 290 VAL A O 1
ATOM 2297 N N . CYS A 1 291 ? -9.238 0.776 -3.050 1.00 92.75 291 CYS A N 1
ATOM 2298 C CA . CYS A 1 291 ? -7.882 0.245 -2.922 1.00 92.75 291 CYS A CA 1
ATOM 2299 C C . CYS A 1 291 ? -7.620 -0.994 -3.771 1.00 92.75 291 CYS A C 1
ATOM 2301 O O . CYS A 1 291 ? -6.454 -1.269 -4.031 1.00 92.75 291 CYS A O 1
ATOM 2303 N N . PHE A 1 292 ? -8.653 -1.726 -4.195 1.00 92.50 292 PHE A N 1
ATOM 2304 C CA . PHE A 1 292 ? -8.474 -2.967 -4.947 1.00 92.50 292 PHE A CA 1
ATOM 2305 C C . PHE A 1 292 ? -9.328 -3.016 -6.219 1.00 92.50 292 PHE A C 1
ATOM 2307 O O . PHE A 1 292 ? -8.796 -2.961 -7.329 1.00 92.50 292 PHE A O 1
ATOM 2314 N N . ARG A 1 293 ? -10.659 -3.056 -6.087 1.00 92.75 293 ARG A N 1
ATOM 2315 C CA . ARG A 1 293 ? -11.562 -3.348 -7.215 1.00 92.75 293 ARG A CA 1
ATOM 2316 C C . ARG A 1 293 ? -11.468 -2.322 -8.337 1.00 92.75 293 ARG A C 1
ATOM 2318 O O . ARG A 1 293 ? -11.420 -2.698 -9.503 1.00 92.75 293 ARG A O 1
ATOM 2325 N N . ARG A 1 294 ? -11.439 -1.029 -8.005 1.00 92.75 294 ARG A N 1
ATOM 2326 C CA . ARG A 1 294 ? -11.341 0.036 -9.007 1.00 92.75 294 ARG A CA 1
ATOM 2327 C C . ARG A 1 294 ? -9.997 0.015 -9.751 1.00 92.75 294 ARG A C 1
ATOM 2329 O O . ARG A 1 294 ? -10.055 -0.052 -10.976 1.00 92.75 294 ARG A O 1
ATOM 2336 N N . PRO A 1 295 ? -8.820 0.044 -9.090 1.00 92.50 295 PRO A N 1
ATOM 2337 C CA . PRO A 1 295 ? -7.548 -0.056 -9.807 1.00 92.50 295 PRO A CA 1
ATOM 2338 C C . PRO A 1 295 ? -7.429 -1.338 -10.645 1.00 92.50 295 PRO A C 1
ATOM 2340 O O . PRO A 1 295 ? -6.997 -1.266 -11.793 1.00 92.50 295 PRO A O 1
ATOM 2343 N N . ALA A 1 296 ? -7.895 -2.486 -10.136 1.00 92.31 296 ALA A N 1
ATOM 2344 C CA . ALA A 1 296 ? -7.925 -3.738 -10.897 1.00 92.31 296 ALA A CA 1
ATOM 2345 C C . ALA A 1 296 ? -8.812 -3.638 -12.152 1.00 92.31 296 ALA A C 1
ATOM 2347 O O . ALA A 1 296 ? -8.393 -4.007 -13.247 1.00 92.31 296 ALA A O 1
ATOM 2348 N N . TYR A 1 297 ? -10.018 -3.080 -12.023 1.00 92.94 297 TYR A N 1
ATOM 2349 C CA . TYR A 1 297 ? -10.910 -2.854 -13.160 1.00 92.94 297 TYR A CA 1
ATOM 2350 C C . TYR A 1 297 ? -10.303 -1.896 -14.194 1.00 92.94 297 TYR A C 1
ATOM 2352 O O . TYR A 1 297 ? -10.400 -2.135 -15.394 1.00 92.94 297 TYR A O 1
ATOM 2360 N N . GLN A 1 298 ? -9.643 -0.826 -13.749 1.00 93.75 298 GLN A N 1
ATOM 2361 C CA . GLN A 1 298 ? -8.976 0.116 -14.649 1.00 93.75 298 GLN A CA 1
ATOM 2362 C C . GLN A 1 298 ? -7.830 -0.552 -15.421 1.00 93.75 298 GLN A C 1
ATOM 2364 O O . GLN A 1 298 ? -7.709 -0.323 -16.622 1.00 93.75 298 GLN A O 1
ATOM 2369 N N . LEU A 1 299 ? -7.047 -1.422 -14.774 1.00 93.50 299 LEU A N 1
ATOM 2370 C CA . LEU A 1 299 ? -6.028 -2.232 -15.449 1.00 93.50 299 LEU A CA 1
ATOM 2371 C C . LEU A 1 299 ? -6.640 -3.135 -16.528 1.00 93.50 299 LEU A C 1
ATOM 2373 O O . LEU A 1 299 ? -6.130 -3.173 -17.644 1.00 93.50 299 LEU A O 1
ATOM 2377 N N . LEU A 1 300 ? -7.761 -3.801 -16.234 1.00 93.31 300 LEU A N 1
ATOM 2378 C CA . LEU A 1 300 ? -8.476 -4.630 -17.214 1.00 93.31 300 LEU A CA 1
ATOM 2379 C C . LEU A 1 300 ? -8.991 -3.809 -18.404 1.00 93.31 300 LEU A C 1
ATOM 2381 O O . LEU A 1 300 ? -8.869 -4.237 -19.549 1.00 93.31 300 LEU A O 1
ATOM 2385 N N . CYS A 1 301 ? -9.525 -2.611 -18.159 1.00 94.88 301 CYS A N 1
ATOM 2386 C CA . CYS A 1 301 ? -9.937 -1.703 -19.229 1.00 94.88 301 CYS A CA 1
ATOM 2387 C C . CYS A 1 301 ? -8.761 -1.316 -20.136 1.00 94.88 301 CYS A C 1
ATOM 2389 O O . CYS A 1 301 ? -8.906 -1.343 -21.357 1.00 94.88 301 CYS A O 1
ATOM 2391 N N . HIS A 1 302 ? -7.600 -0.991 -19.559 1.00 95.44 302 HIS A N 1
ATOM 2392 C CA . HIS A 1 302 ? -6.398 -0.690 -20.338 1.00 95.44 302 HIS A CA 1
ATOM 2393 C C . HIS A 1 302 ? -5.895 -1.905 -21.119 1.00 95.44 302 HIS A C 1
ATOM 2395 O O . HIS A 1 302 ? -5.518 -1.749 -22.275 1.00 95.44 302 HIS A O 1
ATOM 2401 N N . LEU A 1 303 ? -5.955 -3.106 -20.541 1.00 95.06 303 LEU A N 1
ATOM 2402 C CA . LEU A 1 303 ? -5.600 -4.341 -21.239 1.00 95.06 303 LEU A CA 1
ATOM 2403 C C . LEU A 1 303 ? -6.485 -4.567 -22.473 1.00 95.06 303 LEU A C 1
ATOM 2405 O O . LEU A 1 303 ? -5.974 -4.810 -23.563 1.00 95.06 303 LEU A O 1
ATOM 2409 N N . HIS A 1 304 ? -7.806 -4.426 -22.327 1.00 94.62 304 HIS A N 1
ATOM 2410 C CA . HIS A 1 304 ? -8.733 -4.563 -23.453 1.00 94.62 304 HIS A CA 1
ATOM 2411 C C . HIS A 1 304 ? -8.483 -3.519 -24.549 1.00 94.62 304 HIS A C 1
ATOM 2413 O O . HIS A 1 304 ? -8.532 -3.848 -25.731 1.00 94.62 304 HIS A O 1
ATOM 2419 N N . GLN A 1 305 ? -8.196 -2.269 -24.177 1.00 93.31 305 GLN A N 1
ATOM 2420 C CA . GLN A 1 305 ? -7.861 -1.212 -25.138 1.00 93.31 305 GLN A CA 1
ATOM 2421 C C . GLN A 1 305 ? -6.539 -1.491 -25.858 1.00 93.31 305 GLN A C 1
ATOM 2423 O O . GLN A 1 305 ? -6.446 -1.284 -27.067 1.00 93.31 305 GLN A O 1
ATOM 2428 N N . HIS A 1 306 ? -5.538 -1.974 -25.124 1.00 91.19 306 HIS A N 1
ATOM 2429 C CA . HIS A 1 306 ? -4.222 -2.316 -25.647 1.00 91.19 306 HIS A CA 1
ATOM 2430 C C . HIS A 1 306 ? -4.318 -3.422 -26.708 1.00 91.19 306 HIS A C 1
ATOM 2432 O O . HIS A 1 306 ? -3.818 -3.260 -27.820 1.00 91.19 306 HIS A O 1
ATOM 2438 N N . HIS A 1 307 ? -5.062 -4.495 -26.424 1.00 88.38 307 HIS A N 1
ATOM 2439 C CA . HIS A 1 307 ? -5.283 -5.585 -27.383 1.00 88.38 307 HIS A CA 1
ATOM 2440 C C . HIS A 1 307 ? -6.228 -5.221 -28.528 1.00 88.38 307 HIS A C 1
ATOM 2442 O O . HIS A 1 307 ? -6.091 -5.777 -29.608 1.00 88.38 307 HIS A O 1
ATOM 2448 N N . GLY A 1 308 ? -7.159 -4.285 -28.327 1.00 78.12 308 GLY A N 1
ATOM 2449 C CA . GLY A 1 308 ? -8.013 -3.772 -29.404 1.00 78.12 308 GLY A CA 1
ATOM 2450 C C . GLY A 1 308 ? -7.317 -2.785 -30.351 1.00 78.12 308 GLY A C 1
ATOM 2451 O O . GLY A 1 308 ? -7.865 -2.484 -31.407 1.00 78.12 308 GLY A O 1
ATOM 2452 N N . SER A 1 309 ? -6.141 -2.270 -29.971 1.00 61.00 309 SER A N 1
ATOM 2453 C CA . SER A 1 309 ? -5.344 -1.314 -30.760 1.00 61.00 309 SER A CA 1
ATOM 2454 C C . SER A 1 309 ? -4.118 -1.949 -31.435 1.00 61.00 309 SER A C 1
ATOM 2456 O O . SER A 1 309 ? -3.405 -1.246 -32.151 1.00 61.00 309 SER A O 1
ATOM 2458 N N . SER A 1 310 ? -3.865 -3.240 -31.177 1.00 53.16 310 SER A N 1
ATOM 2459 C CA . SER A 1 310 ? -2.752 -4.041 -31.716 1.00 53.16 310 SER A CA 1
ATOM 2460 C C . SER A 1 310 ? -3.200 -4.885 -32.905 1.00 53.16 310 SER A C 1
ATOM 2462 O O . SER A 1 310 ? -2.394 -5.046 -33.846 1.00 53.16 310 SER A O 1
#

Nearest PDB structures (foldseek):
  5i45-assembly1_A  TM=8.402E-01  e=1.322E-02  Francisella tularensis subsp. tularensis SCHU S4
  6n1x-assembly1_A  TM=5.280E-01  e=6.353E-04  Staphylococcus aureus subsp. aureus CN1
  2f9f-assembly1_A  TM=6.535E-01  e=1.876E-02  Archaeoglobus fulgidus DSM 4304
  6kuw-assembly1_B  TM=5.714E-01  e=1.176E-02  Homo sapiens
  4s0v-assembly1_A  TM=6.067E-01  e=3.779E-02  Homo sapiens

Sequence (310 aa):
MGFLVDLRAAFHMVHEDSAPECRNWEESIGNDPMTRHQNLERARQMAKEIPFGGTQGHTQSPDHMAVRAQDIDWSSFHVVVSIDISIPLSIRLAHPKVLWVYFPADPGTPTAKLARRIPPEGFDVSLTHTHRRFSIRPGLGNRSIECPYSFQSSFTWDQIWPASPQREGVMVEHQTFALLTDEQRRCLRKFGPVRCPHGSLSEVATMLRTSKYYLRLDGGPLTGNGQVEAIMAGCLALGNPSTFVQRSLFTPQTVAVDFETALQKISFFESNPTDLETARKEQLVVAEFVCFRRPAYQLLCHLHQHHGSS

Mean predicted aligned error: 4.62 Å

Foldseek 3Di:
DLVCPVVVDDDAQADQDPAPQSCLCLLVQQVDVVCSVVSVVVVVVQQQAQPPNCQQPGPGGSVVRHDHLVVDPQLVAQEDEDAGCNHDLVVLVVNLNHQYEYEYPDCPGPQNVCLQAPNPPSHQAYEHLAFALDPDDDRGHPRYFDAHPLQHALVSLVVPAPADPAAWFEEEEAVRVVVDDPVLLVLRCVTPDYHYDDDHPNVNSVNLRRHQEYEDADDAADQCSVVLSSLSSQHLYAYDCRNYPHNQLDDPLRYDNHSVSVSVSSVVCVVPVVVSNVSSVVSSVSSCCRHYVRSVVSVVVSSVVSVVVD

pLDDT: mean 92.42, std 7.16, range [53.16, 98.62]

Radius of gyration: 20.95 Å; Cα contacts (8 Å, |Δi|>4): 525; chains: 1; bounding box: 52×35×63 Å

Solvent-accessible surface area (backbone atoms only — not comparable to full-atom values): 16722 Å² total; per-residue (Å²): 118,34,43,38,63,75,67,69,47,87,86,82,53,54,46,86,53,90,49,76,69,35,50,53,63,47,54,63,65,32,61,50,81,92,49,19,70,62,42,47,53,49,52,62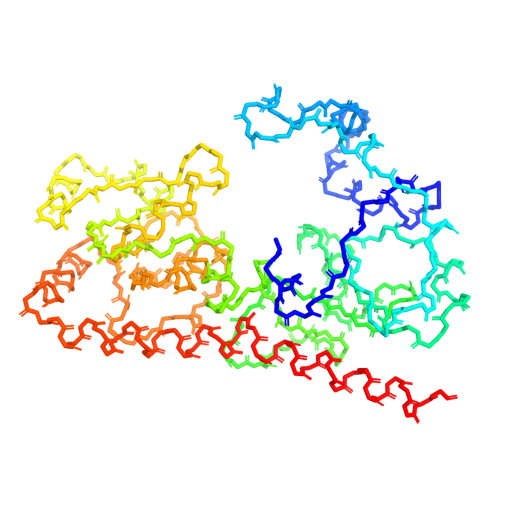,51,54,36,63,37,41,56,79,79,27,79,66,75,38,90,59,18,60,57,75,69,28,42,58,65,88,76,53,73,63,84,80,38,64,64,46,81,32,65,38,41,56,63,52,56,70,60,43,65,73,40,77,80,36,40,31,29,37,30,51,82,54,68,83,25,72,67,38,55,47,21,36,47,49,38,58,86,71,35,68,27,16,44,45,68,38,40,53,74,63,91,78,53,96,76,55,20,98,46,36,40,51,21,34,80,57,36,42,44,44,67,33,36,64,72,75,42,79,82,48,96,64,56,44,15,34,32,26,40,61,60,26,50,73,68,52,49,73,67,57,53,54,60,51,40,78,58,33,59,76,42,60,79,56,86,39,72,68,51,36,52,49,49,36,31,32,16,41,29,29,41,41,51,51,66,75,64,36,71,43,58,71,56,53,52,26,32,38,48,62,13,39,59,35,24,16,59,83,33,29,73,45,55,47,63,60,46,88,86,28,56,14,76,41,70,68,55,39,51,53,50,52,56,49,30,73,76,33,61,68,59,39,53,49,55,33,50,54,36,34,55,47,38,39,41,33,33,27,53,47,37,53,51,53,51,51,53,51,45,55,51,52,64,74,74,107

Secondary structure (DSSP, 8-state):
-THHHHTT-----BPPPSSGGGGTTHHHHT-STTTHHHHHHHHHHHTTSPGGGGTTS--S-HHHH-B-GGGS-GGG-SEEEEESS-S-HHHHHH-TTSEEEEE-SSTTSHHHHHHTTSPPTT-SEEE-S---SS---TT--TTEE---TT---HHHHHHHSPPPS---SEEEPHHHHHH--HHHHHHHHTTS-EE---SSHHHHHHHHHH-SEEEE-SSSPB--HHHHHHHHHT-EEEE-GGGBS--TT--TTTB-SSHHHHHHHHHHHHH-HHHHHHHHHHHHHHHHIIIIIHHHHHHHHHHHHHHH--